Protein AF-A0A2W4PAP7-F1 (afdb_monomer_lite)

Radius of gyration: 22.58 Å; chains: 1; bounding box: 46×41×72 Å

Structure (mmCIF, N/CA/C/O backbone):
data_AF-A0A2W4PAP7-F1
#
_entry.id   AF-A0A2W4PAP7-F1
#
loop_
_atom_site.group_PDB
_atom_site.id
_atom_site.type_symbol
_atom_site.label_atom_id
_atom_site.label_alt_id
_atom_site.label_comp_id
_atom_site.label_asym_id
_atom_site.label_entity_id
_atom_site.label_seq_id
_atom_site.pdbx_PDB_ins_code
_atom_site.Cartn_x
_atom_site.Cartn_y
_atom_site.Cartn_z
_atom_site.occupancy
_atom_site.B_iso_or_equiv
_atom_site.auth_seq_id
_atom_site.auth_comp_id
_atom_site.auth_asym_id
_atom_site.auth_atom_id
_atom_site.pdbx_PDB_model_num
ATOM 1 N N . MET A 1 1 ? -8.094 -3.645 -22.915 1.00 54.03 1 MET A N 1
ATOM 2 C CA . MET A 1 1 ? -7.725 -2.290 -23.386 1.00 54.03 1 MET A CA 1
ATOM 3 C C . MET A 1 1 ? -7.345 -1.325 -22.258 1.00 54.03 1 MET A C 1
ATOM 5 O O . MET A 1 1 ? -6.796 -0.285 -22.576 1.00 54.03 1 MET A O 1
ATOM 9 N N . ASP A 1 2 ? -7.543 -1.647 -20.971 1.00 73.88 2 ASP A N 1
ATOM 10 C CA . ASP A 1 2 ? -7.260 -0.692 -19.875 1.00 73.88 2 ASP A CA 1
ATOM 11 C C . ASP A 1 2 ? -5.793 -0.694 -19.376 1.00 73.88 2 ASP A C 1
ATOM 13 O O . ASP A 1 2 ? -5.343 0.240 -18.718 1.00 73.88 2 ASP A O 1
ATOM 17 N N . LEU A 1 3 ? -5.007 -1.722 -19.731 1.00 81.12 3 LEU A N 1
ATOM 18 C CA . LEU A 1 3 ? -3.615 -1.870 -19.282 1.00 81.12 3 LEU A CA 1
ATOM 19 C C . LEU A 1 3 ? -2.696 -0.762 -19.819 1.00 81.12 3 LEU A C 1
ATOM 21 O O . LEU A 1 3 ? -2.007 -0.103 -19.049 1.00 81.12 3 LEU A O 1
ATOM 25 N N . ILE A 1 4 ? -2.718 -0.544 -21.137 1.00 80.44 4 ILE A N 1
ATOM 26 C CA . ILE A 1 4 ? -1.892 0.462 -21.830 1.00 80.44 4 ILE A CA 1
ATOM 27 C C . ILE A 1 4 ? -2.407 1.893 -21.553 1.00 80.44 4 ILE A C 1
ATOM 29 O O . ILE A 1 4 ? -1.644 2.863 -21.578 1.00 80.44 4 ILE A O 1
ATOM 33 N N . GLY A 1 5 ? -3.687 2.012 -21.187 1.00 76.19 5 GLY A N 1
ATOM 34 C CA . GLY A 1 5 ? -4.362 3.279 -20.936 1.00 76.19 5 GLY A CA 1
ATOM 35 C C . GLY A 1 5 ? -4.718 4.027 -22.223 1.00 76.19 5 GLY A C 1
ATOM 36 O O . GLY A 1 5 ? -4.288 3.685 -23.322 1.00 76.19 5 GLY A O 1
ATOM 37 N N . GLU A 1 6 ? -5.533 5.071 -22.090 1.00 78.00 6 GLU A N 1
ATOM 38 C CA . GLU A 1 6 ? -5.898 5.926 -23.222 1.00 78.00 6 GLU A CA 1
ATOM 39 C C . GLU A 1 6 ? -4.664 6.655 -23.767 1.00 78.00 6 GLU A C 1
ATOM 41 O O . GLU A 1 6 ? -3.890 7.227 -22.995 1.00 78.00 6 GLU A O 1
ATOM 46 N N . SER A 1 7 ? -4.490 6.645 -25.092 1.00 79.19 7 SER A N 1
ATOM 47 C CA . SER A 1 7 ? -3.326 7.243 -25.770 1.00 79.19 7 SER A CA 1
ATOM 48 C C . SER A 1 7 ? -1.973 6.762 -25.218 1.00 79.19 7 SER A C 1
ATOM 50 O O . SER A 1 7 ? -1.011 7.532 -25.162 1.00 79.19 7 SER A O 1
ATOM 52 N N . ASP A 1 8 ? -1.918 5.502 -24.780 1.00 83.81 8 ASP A N 1
ATOM 53 C CA . ASP A 1 8 ? -0.741 4.832 -24.222 1.00 83.81 8 ASP A CA 1
ATOM 54 C C . ASP A 1 8 ? -0.178 5.469 -22.945 1.00 83.81 8 ASP A C 1
ATOM 56 O O . ASP A 1 8 ? 0.995 5.295 -22.613 1.00 83.81 8 ASP A O 1
ATOM 60 N N . ARG A 1 9 ? -1.001 6.216 -22.196 1.00 89.12 9 ARG A N 1
ATOM 61 C CA . ARG A 1 9 ? -0.543 6.969 -21.017 1.00 89.12 9 ARG A CA 1
ATOM 62 C C . ARG A 1 9 ? 0.121 6.096 -19.942 1.0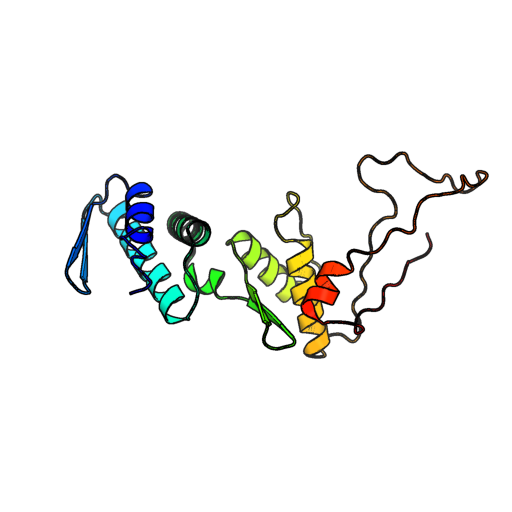0 89.12 9 ARG A C 1
ATOM 64 O O . ARG A 1 9 ? 1.094 6.535 -19.339 1.00 89.12 9 ARG A O 1
ATOM 71 N N . HIS A 1 10 ? -0.382 4.881 -19.694 1.00 90.69 10 HIS A N 1
ATOM 72 C CA . HIS A 1 10 ? 0.176 4.011 -18.654 1.00 90.69 10 HIS A CA 1
ATOM 73 C C . HIS A 1 10 ? 1.506 3.421 -19.121 1.00 90.69 10 HIS A C 1
ATOM 75 O O . HIS A 1 10 ? 2.464 3.398 -18.354 1.00 90.69 10 HIS A O 1
ATOM 81 N N . LEU A 1 11 ? 1.583 3.015 -20.393 1.00 90.25 11 LEU A N 1
ATOM 82 C CA . LEU A 1 11 ? 2.819 2.505 -20.981 1.00 90.25 11 LEU A CA 1
ATOM 83 C C . LEU A 1 11 ? 3.914 3.580 -20.993 1.00 90.25 11 LEU A C 1
ATOM 85 O O . LEU A 1 11 ? 5.020 3.313 -20.542 1.00 90.25 11 LEU A O 1
ATOM 89 N N . ARG A 1 12 ? 3.589 4.815 -21.393 1.00 91.06 12 ARG A N 1
ATOM 90 C CA . ARG A 1 12 ? 4.534 5.947 -21.367 1.00 91.06 12 ARG A CA 1
ATOM 91 C C . ARG A 1 12 ? 5.039 6.272 -19.966 1.00 91.06 12 ARG A C 1
ATOM 93 O O . ARG A 1 12 ? 6.193 6.661 -19.798 1.00 91.06 12 ARG A O 1
ATOM 100 N N . LEU A 1 13 ? 4.185 6.127 -18.952 1.00 93.25 13 LEU A N 1
A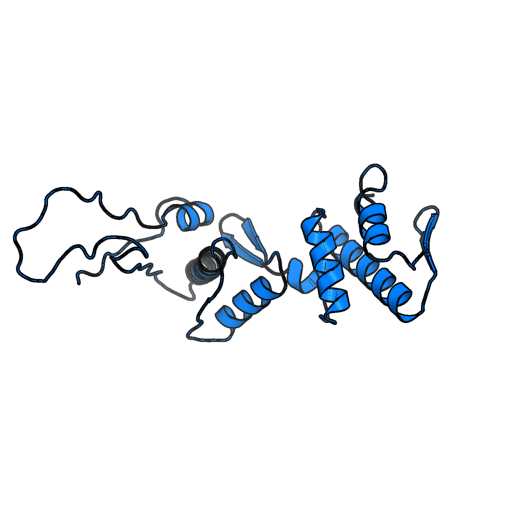TOM 101 C CA . LEU A 1 13 ? 4.602 6.300 -17.565 1.00 93.25 13 LEU A CA 1
ATOM 102 C C . LEU A 1 13 ? 5.622 5.226 -17.169 1.00 93.25 13 LEU A C 1
ATOM 104 O O . LEU A 1 13 ? 6.662 5.567 -16.613 1.00 93.25 13 LEU A O 1
ATOM 108 N N . VAL A 1 14 ? 5.374 3.958 -17.505 1.00 93.94 14 VAL A N 1
ATOM 109 C CA . VAL A 1 14 ? 6.333 2.869 -17.258 1.00 93.94 14 VAL A CA 1
ATOM 110 C C . VAL A 1 14 ? 7.640 3.104 -18.023 1.00 93.94 14 VAL A C 1
ATOM 112 O O . VAL A 1 14 ? 8.707 3.018 -17.424 1.00 93.94 14 VAL A O 1
ATOM 115 N N . GLU A 1 15 ? 7.580 3.499 -19.297 1.00 93.12 15 GLU A N 1
ATOM 116 C CA . GLU A 1 15 ? 8.759 3.875 -20.096 1.00 93.12 15 GLU A CA 1
ATOM 117 C C . GLU A 1 15 ? 9.587 4.978 -19.422 1.00 93.12 15 GLU A C 1
ATOM 119 O O . GLU A 1 15 ? 10.811 4.895 -19.367 1.00 93.12 15 GLU A O 1
ATOM 124 N N . SER A 1 16 ? 8.931 5.992 -18.846 1.00 94.31 16 SER A N 1
ATOM 125 C CA . SER A 1 16 ? 9.623 7.080 -18.141 1.00 94.31 16 SER A CA 1
ATOM 126 C C . SER A 1 16 ? 10.334 6.627 -16.860 1.00 94.31 16 SER A C 1
ATOM 128 O O . SER A 1 16 ? 11.310 7.253 -16.446 1.00 94.31 16 SER A O 1
ATOM 130 N N . LEU A 1 17 ? 9.862 5.539 -16.242 1.00 94.25 17 LEU A N 1
ATOM 131 C CA . LEU A 1 17 ? 10.446 4.948 -15.037 1.00 94.25 17 LEU A CA 1
ATOM 132 C C . LEU A 1 17 ? 11.577 3.956 -15.360 1.00 94.25 17 LEU A C 1
ATOM 134 O O . LEU A 1 17 ? 12.390 3.672 -14.483 1.00 94.25 17 LEU A O 1
ATOM 138 N N . PHE A 1 18 ? 11.663 3.477 -16.606 1.00 95.00 18 PHE A N 1
ATOM 139 C CA . PHE A 1 18 ? 12.698 2.561 -17.094 1.00 95.00 18 PHE A CA 1
ATOM 140 C C . PHE A 1 18 ? 13.376 3.114 -18.365 1.00 95.00 18 PHE A C 1
ATOM 142 O O . PHE A 1 18 ? 13.175 2.578 -19.455 1.00 95.00 18 PHE A O 1
ATOM 149 N N . PRO A 1 19 ? 14.208 4.170 -18.261 1.00 93.81 19 PRO A N 1
ATOM 150 C CA . PRO A 1 19 ? 14.738 4.886 -19.428 1.00 93.81 19 PRO A CA 1
ATOM 151 C C . PRO A 1 19 ? 15.668 4.053 -20.328 1.00 93.81 19 PRO A C 1
ATOM 153 O O . PRO A 1 19 ? 15.827 4.378 -21.504 1.00 93.81 19 PRO A O 1
ATOM 156 N N . GLU A 1 20 ? 16.286 2.989 -19.803 1.00 94.00 20 GLU A N 1
ATOM 157 C CA . GLU A 1 20 ? 17.153 2.079 -20.573 1.00 94.00 20 GLU A CA 1
ATOM 158 C C . GLU A 1 20 ? 16.387 0.909 -21.216 1.00 94.00 20 GLU A C 1
ATOM 160 O O . GLU A 1 20 ? 16.965 0.110 -21.957 1.00 94.00 20 GLU A O 1
ATOM 165 N N . VAL A 1 21 ? 15.080 0.807 -20.957 1.00 95.94 21 VAL A N 1
ATOM 166 C CA . VAL A 1 21 ? 14.218 -0.255 -21.475 1.00 95.94 21 VAL A CA 1
ATOM 167 C C . VAL A 1 21 ? 13.369 0.287 -22.618 1.00 95.94 21 VAL A C 1
ATOM 169 O O . VAL A 1 21 ? 12.677 1.295 -22.508 1.00 95.94 21 VAL A O 1
ATOM 172 N N . ARG A 1 22 ? 13.394 -0.419 -23.745 1.00 94.00 22 ARG A N 1
ATOM 173 C CA . ARG A 1 22 ? 12.543 -0.157 -24.903 1.00 94.00 22 ARG A CA 1
ATOM 174 C C . ARG A 1 22 ? 11.356 -1.111 -24.902 1.00 94.00 22 ARG A C 1
ATOM 176 O O . ARG A 1 22 ? 11.544 -2.328 -24.870 1.00 94.00 22 ARG A O 1
ATOM 183 N N . PHE A 1 23 ? 10.165 -0.540 -25.042 1.00 93.00 23 PHE A N 1
ATOM 184 C CA . PHE A 1 23 ? 8.903 -1.254 -25.178 1.00 93.00 23 PHE A CA 1
ATOM 185 C C . PHE A 1 23 ? 8.405 -1.142 -26.623 1.00 93.00 23 PHE A C 1
ATOM 187 O O . PHE A 1 23 ? 8.496 -0.090 -27.254 1.00 93.00 23 PHE A O 1
ATOM 194 N N . VAL A 1 24 ? 7.905 -2.243 -27.180 1.00 90.25 24 VAL A N 1
ATOM 195 C CA . VAL A 1 24 ? 7.301 -2.281 -28.517 1.00 90.25 24 VAL A CA 1
ATOM 196 C C . VAL A 1 24 ? 5.994 -3.056 -28.427 1.00 90.25 24 VAL A C 1
ATOM 198 O O . VAL A 1 24 ? 6.004 -4.281 -28.336 1.00 90.25 24 VAL A O 1
ATOM 201 N N . ALA A 1 25 ? 4.870 -2.342 -28.467 1.00 86.06 25 ALA A N 1
ATOM 202 C CA . ALA A 1 25 ? 3.541 -2.944 -28.482 1.00 86.06 25 ALA A CA 1
ATOM 203 C C . ALA A 1 25 ? 3.114 -3.288 -29.921 1.00 86.06 25 ALA A C 1
ATOM 205 O O . ALA A 1 25 ? 3.155 -2.437 -30.814 1.00 86.06 25 ALA A O 1
ATOM 206 N N . ARG A 1 26 ? 2.701 -4.536 -30.158 1.00 85.12 26 ARG A N 1
ATOM 207 C CA . ARG A 1 26 ? 2.130 -5.014 -31.426 1.00 85.12 26 ARG A CA 1
ATOM 208 C C . ARG A 1 26 ? 0.939 -5.918 -31.133 1.00 85.12 26 ARG A C 1
ATOM 210 O O . ARG A 1 26 ? 1.113 -7.048 -30.699 1.00 85.12 26 ARG A O 1
ATOM 217 N N . GLY A 1 27 ? -0.269 -5.428 -31.406 1.00 81.75 27 GLY A N 1
ATOM 218 C CA . GLY A 1 27 ? -1.489 -6.173 -31.093 1.00 81.75 27 GLY A CA 1
ATOM 219 C C . GLY A 1 27 ? -1.653 -6.349 -29.583 1.00 81.75 27 GLY A C 1
ATOM 220 O O . GLY A 1 27 ? -1.790 -5.365 -28.860 1.00 81.75 27 GLY A O 1
ATOM 221 N N . ASP A 1 28 ? -1.649 -7.597 -29.133 1.00 78.62 28 ASP A N 1
ATOM 222 C CA . ASP A 1 28 ? -1.729 -8.036 -27.738 1.00 78.62 28 ASP A CA 1
ATOM 223 C C . ASP A 1 28 ? -0.363 -8.373 -27.115 1.00 78.62 28 ASP A C 1
ATOM 225 O O . ASP A 1 28 ? -0.287 -8.664 -25.922 1.00 78.62 28 ASP A O 1
ATOM 229 N N . GLU A 1 29 ? 0.722 -8.269 -27.884 1.00 84.19 29 GLU A N 1
ATOM 230 C CA . GLU A 1 29 ? 2.080 -8.534 -27.417 1.00 84.19 29 GLU A CA 1
ATOM 231 C C . GLU A 1 29 ? 2.848 -7.236 -27.133 1.00 84.19 29 GLU A C 1
ATOM 233 O O . GLU A 1 29 ? 2.794 -6.264 -27.894 1.00 84.19 29 GLU A O 1
ATOM 238 N N . ILE A 1 30 ? 3.617 -7.232 -26.040 1.00 88.06 30 ILE A N 1
ATOM 239 C CA . ILE A 1 30 ? 4.556 -6.160 -25.696 1.00 88.06 30 ILE A CA 1
ATOM 240 C C . ILE A 1 30 ? 5.953 -6.769 -25.629 1.00 88.06 30 ILE A C 1
ATOM 242 O O . ILE A 1 30 ? 6.272 -7.533 -24.720 1.00 88.06 30 ILE A O 1
ATOM 246 N N . ALA A 1 31 ? 6.794 -6.426 -26.601 1.00 91.69 31 ALA A N 1
ATOM 247 C CA . ALA A 1 31 ? 8.200 -6.793 -26.585 1.00 91.69 31 ALA A CA 1
ATOM 248 C C . ALA A 1 31 ? 8.988 -5.795 -25.726 1.00 91.69 31 ALA A C 1
ATOM 250 O O . ALA A 1 31 ? 8.863 -4.583 -25.905 1.00 91.69 31 ALA A O 1
ATOM 251 N N . ILE A 1 32 ? 9.804 -6.314 -24.810 1.00 94.94 32 ILE A N 1
ATOM 252 C CA . ILE A 1 32 ? 10.608 -5.543 -23.855 1.00 94.94 32 ILE A CA 1
ATOM 253 C C . ILE A 1 32 ? 12.079 -5.889 -24.096 1.00 94.94 32 ILE A C 1
ATOM 255 O O . ILE A 1 32 ? 12.441 -7.064 -24.145 1.00 94.94 32 ILE A O 1
ATOM 259 N N . SER A 1 33 ? 12.927 -4.876 -24.277 1.00 94.25 33 SER A N 1
ATOM 260 C CA . SER A 1 33 ? 14.365 -5.047 -24.530 1.00 94.25 33 SER A CA 1
ATOM 261 C C . SER A 1 33 ? 15.182 -3.984 -23.801 1.00 94.25 33 SER A C 1
ATOM 263 O O . SER A 1 33 ? 14.779 -2.826 -23.790 1.00 94.25 33 SER A O 1
ATOM 265 N N . GLY A 1 34 ? 16.325 -4.352 -23.229 1.00 94.94 34 GLY A N 1
ATOM 266 C CA . GLY A 1 34 ? 17.182 -3.456 -22.450 1.00 94.94 34 GLY A CA 1
ATOM 267 C C . GLY A 1 34 ? 18.193 -4.251 -21.617 1.00 94.94 34 GLY A C 1
ATOM 268 O O . GLY A 1 34 ? 18.372 -5.446 -21.875 1.00 94.94 34 GLY A O 1
ATOM 269 N N . PRO A 1 35 ? 18.845 -3.623 -20.625 1.00 96.50 35 PRO A N 1
ATOM 270 C CA . PRO A 1 35 ? 19.645 -4.325 -19.625 1.00 96.50 35 PRO A CA 1
ATOM 271 C C . PRO A 1 35 ? 18.821 -5.413 -18.928 1.00 96.50 35 PRO A C 1
ATOM 273 O O . PRO A 1 35 ? 17.667 -5.178 -18.580 1.00 96.50 35 PRO A O 1
ATOM 276 N N . GLU A 1 36 ? 19.406 -6.594 -18.714 1.00 94.50 36 GLU A N 1
ATOM 277 C CA . GLU A 1 36 ? 18.691 -7.792 -18.240 1.00 94.50 36 GLU A CA 1
ATOM 278 C C . GLU A 1 36 ? 17.871 -7.538 -16.966 1.00 94.50 36 GLU A C 1
ATOM 280 O O . GLU A 1 36 ? 16.682 -7.850 -16.925 1.00 94.50 36 GLU A O 1
ATOM 285 N N . LEU A 1 37 ? 18.472 -6.890 -15.963 1.00 93.94 37 LEU A N 1
ATOM 286 C CA . LEU A 1 37 ? 17.810 -6.593 -14.690 1.00 93.94 37 LEU A CA 1
ATOM 287 C C . LEU A 1 37 ? 16.608 -5.649 -14.851 1.00 93.94 37 LEU A C 1
ATOM 289 O O . LEU A 1 37 ? 15.553 -5.878 -14.259 1.00 93.94 37 LEU A O 1
ATOM 293 N N . ASP A 1 38 ? 16.757 -4.590 -15.644 1.00 94.69 38 ASP A N 1
ATOM 294 C CA . ASP A 1 38 ? 15.709 -3.582 -15.815 1.00 94.69 38 ASP A CA 1
ATOM 295 C C . ASP A 1 38 ? 14.602 -4.072 -16.746 1.00 94.69 38 ASP A C 1
ATOM 297 O O . ASP A 1 38 ? 13.428 -3.811 -16.492 1.00 94.69 38 ASP A O 1
ATOM 301 N N . ALA A 1 39 ? 14.951 -4.843 -17.779 1.00 95.38 39 ALA A N 1
ATOM 302 C CA . ALA A 1 39 ? 13.985 -5.503 -18.646 1.00 95.38 39 ALA A CA 1
ATOM 303 C C . ALA A 1 39 ? 13.132 -6.518 -17.866 1.00 95.38 39 ALA A C 1
ATOM 305 O O . ALA A 1 39 ? 11.920 -6.583 -18.078 1.00 95.38 39 ALA A O 1
ATOM 306 N N . GLU A 1 40 ? 13.732 -7.263 -16.934 1.00 95.44 40 GLU A N 1
ATOM 307 C CA . GLU A 1 40 ? 13.003 -8.211 -16.087 1.00 95.44 40 GLU A CA 1
ATOM 308 C C . GLU A 1 40 ? 12.082 -7.500 -15.086 1.00 95.44 40 GLU A C 1
ATOM 310 O O . GLU A 1 40 ? 10.916 -7.864 -14.931 1.00 95.44 40 GLU A O 1
ATOM 315 N N . ARG A 1 41 ? 12.549 -6.412 -14.460 1.00 95.94 41 ARG A N 1
ATOM 316 C CA . ARG A 1 41 ? 11.699 -5.571 -13.599 1.00 95.94 41 ARG A CA 1
ATOM 317 C C . ARG A 1 41 ? 10.540 -4.953 -14.374 1.00 95.94 41 ARG A C 1
ATOM 319 O O . ARG A 1 41 ? 9.405 -4.998 -13.905 1.00 95.94 41 ARG A O 1
ATOM 326 N N . ALA A 1 42 ? 10.802 -4.417 -15.562 1.00 95.94 42 ALA A N 1
ATOM 327 C CA . ALA A 1 42 ? 9.780 -3.868 -16.444 1.00 95.94 42 ALA A CA 1
ATOM 328 C C . ALA A 1 42 ? 8.738 -4.923 -16.842 1.00 95.94 42 ALA A C 1
ATOM 330 O O . ALA A 1 42 ? 7.538 -4.655 -16.772 1.00 95.94 42 ALA A O 1
ATOM 331 N N . ARG A 1 43 ? 9.178 -6.138 -17.201 1.00 95.31 43 ARG A N 1
ATOM 332 C CA . ARG A 1 43 ? 8.288 -7.278 -17.462 1.00 95.31 43 ARG A CA 1
ATOM 333 C C . ARG A 1 43 ? 7.393 -7.553 -16.257 1.00 95.31 43 ARG A C 1
ATOM 335 O O . ARG A 1 43 ? 6.173 -7.547 -16.405 1.00 95.31 43 ARG A O 1
ATOM 342 N N . LYS A 1 44 ? 7.983 -7.712 -15.069 1.00 96.00 44 LYS A N 1
ATOM 343 C CA . LYS A 1 44 ? 7.232 -7.987 -13.840 1.00 96.00 44 LYS A CA 1
ATOM 344 C C . LYS A 1 44 ? 6.221 -6.880 -13.525 1.00 96.00 44 LYS A C 1
ATOM 346 O O . LYS A 1 44 ? 5.087 -7.173 -13.171 1.00 96.00 44 LYS A O 1
ATOM 351 N N . VAL A 1 45 ? 6.579 -5.607 -13.709 1.00 96.38 45 VAL A N 1
ATOM 352 C CA . VAL A 1 45 ? 5.637 -4.480 -13.558 1.00 96.38 45 VAL A CA 1
ATOM 353 C C . VAL A 1 45 ? 4.429 -4.634 -14.483 1.00 96.38 45 VAL A C 1
ATOM 355 O O . VAL A 1 45 ? 3.294 -4.483 -14.031 1.00 96.38 45 VAL A O 1
ATOM 358 N N . MET A 1 46 ? 4.655 -4.950 -15.760 1.00 94.56 46 MET A N 1
ATOM 359 C CA . MET A 1 46 ? 3.573 -5.121 -16.733 1.00 94.56 46 MET A CA 1
ATOM 360 C C . MET A 1 46 ? 2.666 -6.307 -16.387 1.00 94.56 46 MET A C 1
ATOM 362 O O . MET A 1 46 ? 1.446 -6.199 -16.521 1.00 94.56 46 MET A O 1
ATOM 366 N N . GLU A 1 47 ? 3.240 -7.410 -15.904 1.00 94.56 47 GLU A N 1
ATOM 367 C CA . GLU A 1 47 ? 2.496 -8.583 -15.429 1.00 94.56 47 GLU A CA 1
ATOM 368 C C . GLU A 1 47 ? 1.625 -8.247 -14.208 1.00 94.56 47 GLU A C 1
ATOM 370 O O . GLU A 1 47 ? 0.429 -8.537 -14.201 1.00 94.56 47 GLU A O 1
ATOM 375 N N . GLU A 1 48 ? 2.170 -7.549 -13.210 1.00 95.62 48 GLU A N 1
ATOM 376 C CA . GLU A 1 48 ? 1.427 -7.129 -12.012 1.00 95.62 48 GLU A CA 1
ATOM 377 C C . GLU A 1 48 ? 0.314 -6.121 -12.344 1.00 95.62 48 GLU A C 1
ATOM 379 O O . GLU A 1 48 ? -0.799 -6.203 -11.819 1.00 95.62 48 GLU A O 1
ATOM 384 N N . MET A 1 49 ? 0.569 -5.183 -13.262 1.00 94.62 49 MET A N 1
ATOM 385 C CA . MET A 1 49 ? -0.458 -4.267 -13.763 1.00 94.62 49 MET A CA 1
ATOM 386 C C . MET A 1 49 ? -1.578 -5.015 -14.501 1.00 94.62 49 MET A C 1
ATOM 388 O O . MET A 1 49 ? -2.750 -4.662 -14.351 1.00 94.62 49 MET A O 1
ATOM 392 N N . LEU A 1 50 ? -1.241 -6.047 -15.280 1.00 92.69 50 LEU A N 1
ATOM 393 C CA . LEU A 1 50 ? -2.224 -6.881 -15.969 1.00 92.69 50 LEU A CA 1
ATOM 394 C C . LEU A 1 50 ? -3.110 -7.632 -14.971 1.00 92.69 50 LEU A C 1
ATOM 396 O O . LEU A 1 50 ? -4.331 -7.616 -15.137 1.00 92.69 50 LEU A O 1
ATOM 400 N N . LEU A 1 51 ? -2.524 -8.220 -13.924 1.00 93.50 51 LEU A N 1
ATOM 401 C CA . LEU A 1 51 ? -3.271 -8.890 -12.855 1.00 93.50 51 LEU A CA 1
ATOM 402 C C . LEU A 1 51 ? -4.275 -7.940 -12.193 1.00 93.50 51 LEU A C 1
ATOM 404 O O . LEU A 1 51 ? -5.457 -8.262 -12.090 1.00 93.50 51 LEU A O 1
ATOM 408 N N . LEU A 1 52 ? -3.843 -6.726 -11.839 1.00 92.06 52 LEU A N 1
ATOM 409 C CA . LEU A 1 52 ? -4.722 -5.711 -11.251 1.00 92.06 52 LEU A CA 1
ATOM 410 C C . LEU A 1 52 ? -5.931 -5.390 -12.144 1.00 92.06 52 LEU A C 1
ATOM 412 O O . LEU A 1 52 ? -7.061 -5.323 -11.658 1.00 92.06 52 LEU A O 1
ATOM 416 N N . VAL A 1 53 ? -5.711 -5.217 -13.450 1.00 91.44 53 VAL A N 1
ATOM 417 C CA . VAL A 1 53 ? -6.792 -4.938 -14.410 1.00 91.44 53 VAL A CA 1
ATOM 418 C C . VAL A 1 53 ? -7.729 -6.138 -14.563 1.00 91.44 53 VAL A C 1
ATOM 420 O O . VAL A 1 53 ? -8.945 -5.958 -14.635 1.00 91.44 53 VAL A O 1
ATOM 423 N N . GLN A 1 54 ? -7.194 -7.362 -14.591 1.00 90.19 54 GLN A N 1
ATOM 424 C CA . GLN A 1 54 ? -7.993 -8.591 -14.665 1.00 90.19 54 GLN A CA 1
ATOM 425 C C . GLN A 1 54 ? -8.881 -8.784 -13.429 1.00 90.19 54 GLN A C 1
ATOM 427 O O . GLN A 1 54 ? -10.012 -9.251 -13.549 1.00 90.19 54 GLN A O 1
ATOM 432 N N . GLU A 1 55 ? -8.418 -8.343 -12.261 1.00 88.94 55 GLU A N 1
ATOM 433 C CA . GLU A 1 55 ? -9.192 -8.300 -11.015 1.00 88.94 55 GLU A CA 1
ATOM 434 C C . GLU A 1 55 ? -10.185 -7.119 -10.945 1.00 88.94 55 GLU A C 1
ATOM 436 O O . GLU A 1 55 ? -10.812 -6.873 -9.909 1.00 88.94 55 GLU A O 1
ATOM 441 N N . GLY A 1 56 ? -10.333 -6.360 -12.036 1.00 87.06 56 GLY A N 1
ATOM 442 C CA . GLY A 1 56 ? -11.235 -5.214 -12.130 1.00 87.06 56 GLY A CA 1
ATOM 443 C C . GLY A 1 56 ? -10.778 -3.995 -11.324 1.00 87.06 56 GLY A C 1
ATOM 444 O O . GLY A 1 56 ? -11.594 -3.115 -11.040 1.00 87.06 56 GLY A O 1
ATOM 445 N N . GLN A 1 57 ? -9.504 -3.932 -10.922 1.00 86.62 57 GLN A N 1
ATOM 446 C CA . GLN A 1 57 ? -8.935 -2.740 -10.297 1.00 86.62 57 GLN A CA 1
ATOM 447 C C . GLN A 1 57 ? -8.587 -1.708 -11.372 1.00 86.62 57 GLN A C 1
ATOM 449 O O . GLN A 1 57 ? -7.970 -2.021 -12.387 1.00 86.62 57 GLN A O 1
ATOM 454 N N . SER A 1 58 ? -8.938 -0.448 -11.122 1.00 86.94 58 SER A N 1
ATOM 455 C CA . SER A 1 58 ? -8.523 0.664 -11.976 1.00 86.94 58 SER A CA 1
ATOM 456 C C . SER A 1 58 ? -7.042 0.979 -11.772 1.00 86.94 58 SER A C 1
ATOM 458 O O . SER A 1 58 ? -6.580 1.070 -10.629 1.00 86.94 58 SER A O 1
ATOM 460 N N . LEU A 1 59 ? -6.322 1.224 -12.865 1.00 90.00 59 LEU A N 1
ATOM 461 C CA . LEU A 1 59 ? -4.966 1.763 -12.826 1.00 90.00 59 LEU A CA 1
ATOM 462 C C . LEU A 1 59 ? -5.005 3.292 -12.909 1.00 90.00 59 LEU A C 1
ATOM 464 O O . LEU A 1 59 ? -5.624 3.863 -13.806 1.00 90.00 59 LEU A O 1
ATOM 468 N N . ASP A 1 60 ? -4.327 3.940 -11.967 1.00 91.00 60 ASP A N 1
ATOM 469 C CA . ASP A 1 60 ? -4.002 5.364 -12.002 1.00 91.00 60 ASP A CA 1
ATOM 470 C C . ASP A 1 60 ? -2.480 5.547 -11.900 1.00 91.00 60 ASP A C 1
ATOM 472 O O . ASP A 1 60 ? -1.740 4.594 -11.635 1.00 91.00 60 ASP A O 1
ATOM 476 N N . GLU A 1 61 ? -1.998 6.769 -12.126 1.00 91.25 61 GLU A N 1
ATOM 477 C CA . GLU A 1 61 ? -0.560 7.068 -12.112 1.00 91.25 61 GLU A CA 1
ATOM 478 C C . GLU A 1 61 ? 0.100 6.690 -10.779 1.00 91.25 61 GLU A C 1
ATOM 480 O O . GLU A 1 61 ? 1.179 6.101 -10.761 1.00 91.25 61 GLU A O 1
ATOM 485 N N . GLY A 1 62 ? -0.567 6.971 -9.654 1.00 91.19 62 GLY A N 1
ATOM 486 C CA . GLY A 1 62 ? -0.041 6.660 -8.326 1.00 91.19 62 GLY A CA 1
ATOM 487 C C . GLY A 1 62 ? 0.100 5.157 -8.093 1.00 91.19 62 GLY A C 1
ATOM 488 O O . GLY A 1 62 ? 1.089 4.710 -7.515 1.00 91.19 62 GLY A O 1
ATOM 489 N N . ARG A 1 63 ? -0.860 4.365 -8.577 1.00 91.62 63 ARG A N 1
ATOM 490 C CA . ARG A 1 63 ? -0.845 2.905 -8.477 1.00 91.62 63 ARG A CA 1
ATOM 491 C C . ARG A 1 63 ? 0.248 2.301 -9.350 1.00 91.62 63 ARG A C 1
ATOM 493 O O . ARG A 1 63 ? 0.921 1.387 -8.893 1.00 91.62 63 ARG A O 1
ATOM 500 N N . ILE A 1 64 ? 0.469 2.835 -10.552 1.00 94.38 64 ILE A N 1
ATOM 501 C CA . ILE A 1 64 ? 1.564 2.401 -11.434 1.00 94.38 64 ILE A CA 1
ATOM 502 C C . ILE A 1 64 ? 2.916 2.666 -10.770 1.00 94.38 64 ILE A C 1
ATOM 504 O O . ILE A 1 64 ? 3.732 1.753 -10.662 1.00 94.38 64 ILE A O 1
ATOM 508 N N . VAL A 1 65 ? 3.131 3.883 -10.258 1.00 95.06 65 VAL A N 1
ATOM 509 C CA . VAL A 1 65 ? 4.368 4.245 -9.546 1.00 95.06 65 VAL A CA 1
ATOM 510 C C . VAL A 1 65 ? 4.603 3.331 -8.343 1.00 95.06 65 VAL A C 1
ATOM 512 O O . VAL A 1 65 ? 5.725 2.879 -8.120 1.00 95.06 65 VAL A O 1
ATOM 515 N N . GLU A 1 66 ? 3.555 3.017 -7.582 1.00 95.12 66 GLU A N 1
ATOM 516 C CA . GLU A 1 66 ? 3.685 2.113 -6.442 1.00 95.12 66 GLU A CA 1
ATOM 517 C C . GLU A 1 66 ? 4.001 0.672 -6.878 1.00 95.12 66 GLU A C 1
ATOM 519 O O . GLU A 1 66 ? 4.840 0.039 -6.246 1.00 95.12 66 GLU A O 1
ATOM 524 N N . VAL A 1 67 ? 3.409 0.154 -7.963 1.00 96.06 67 VAL A N 1
ATOM 525 C CA . VAL A 1 67 ? 3.771 -1.172 -8.508 1.00 96.06 67 VAL A CA 1
ATOM 526 C C . VAL A 1 67 ? 5.247 -1.206 -8.906 1.00 96.06 67 VAL A C 1
ATOM 528 O O . VAL A 1 67 ? 5.956 -2.125 -8.499 1.00 96.06 67 VAL A O 1
ATOM 531 N N . VAL A 1 68 ? 5.738 -0.190 -9.626 1.00 95.88 68 VAL A N 1
ATOM 532 C CA . VAL A 1 68 ? 7.163 -0.089 -9.998 1.00 95.88 68 VAL A CA 1
ATOM 533 C C . VAL A 1 68 ? 8.054 -0.106 -8.763 1.00 95.88 68 VAL A C 1
ATOM 535 O O . VAL A 1 68 ? 9.036 -0.851 -8.705 1.00 95.88 68 VAL A O 1
ATOM 538 N N . LYS A 1 69 ? 7.689 0.677 -7.748 1.00 95.38 69 LYS A N 1
ATOM 539 C CA . LYS A 1 69 ? 8.415 0.716 -6.484 1.00 95.38 69 LYS A CA 1
ATOM 540 C C . LYS A 1 69 ? 8.417 -0.646 -5.789 1.00 95.38 69 LYS A C 1
ATOM 542 O O . LYS A 1 69 ? 9.478 -1.109 -5.399 1.00 95.38 69 LYS A O 1
ATOM 547 N N . MET A 1 70 ? 7.269 -1.311 -5.672 1.00 95.69 70 MET A N 1
ATOM 548 C CA . MET A 1 70 ? 7.172 -2.629 -5.037 1.00 95.69 70 MET A CA 1
ATOM 549 C C . MET A 1 70 ? 7.978 -3.700 -5.778 1.00 95.69 70 MET A C 1
ATOM 551 O O . MET A 1 70 ? 8.598 -4.538 -5.133 1.00 95.69 70 MET A O 1
ATOM 555 N N . VAL A 1 71 ? 8.001 -3.669 -7.113 1.00 95.75 71 VAL A N 1
ATOM 556 C CA . VAL A 1 71 ? 8.850 -4.566 -7.913 1.00 95.75 71 VAL A CA 1
ATOM 557 C C . VAL A 1 71 ? 10.331 -4.278 -7.670 1.00 95.75 71 VAL A C 1
ATOM 559 O O . VAL A 1 71 ? 11.116 -5.212 -7.518 1.00 95.75 71 VAL A O 1
ATOM 562 N N . THR A 1 72 ? 10.709 -3.001 -7.595 1.00 92.94 72 THR A N 1
ATOM 563 C CA . THR A 1 72 ? 12.090 -2.579 -7.309 1.00 92.94 72 THR A CA 1
ATOM 564 C C . THR A 1 72 ? 12.528 -2.977 -5.897 1.00 92.94 72 THR A C 1
ATOM 566 O O . THR A 1 72 ? 13.658 -3.422 -5.719 1.00 92.94 72 THR A O 1
ATOM 569 N N . ASP A 1 73 ? 11.618 -2.881 -4.926 1.00 93.19 73 ASP A N 1
ATOM 570 C CA . ASP A 1 73 ? 11.799 -3.296 -3.529 1.00 93.19 73 ASP A CA 1
ATOM 571 C C . ASP A 1 73 ? 11.646 -4.826 -3.336 1.00 93.19 73 ASP A C 1
ATOM 573 O O . ASP A 1 73 ? 11.602 -5.304 -2.204 1.00 93.19 73 ASP A O 1
ATOM 577 N N . GLU A 1 74 ? 11.534 -5.598 -4.426 1.00 92.88 74 GLU A N 1
ATOM 578 C CA . GLU A 1 74 ? 11.416 -7.066 -4.440 1.00 92.88 74 GLU A CA 1
ATOM 579 C C . GLU A 1 74 ? 10.230 -7.624 -3.632 1.00 92.88 74 GLU A C 1
ATOM 581 O O . GLU A 1 74 ? 10.247 -8.759 -3.150 1.00 92.88 74 GLU A O 1
ATOM 586 N N . VAL A 1 75 ? 9.144 -6.855 -3.522 1.00 92.12 75 VAL A N 1
ATOM 587 C CA . VAL A 1 75 ? 7.894 -7.341 -2.932 1.00 92.12 75 VAL A CA 1
ATOM 588 C C . VAL A 1 75 ? 7.377 -8.522 -3.776 1.00 92.12 75 VAL A C 1
ATOM 590 O O . VAL A 1 75 ? 7.278 -8.398 -5.003 1.00 92.12 75 VAL A O 1
ATOM 593 N N . PRO A 1 76 ? 7.029 -9.675 -3.164 1.00 88.06 76 PRO A N 1
ATOM 594 C CA . PRO A 1 76 ? 6.669 -10.876 -3.920 1.00 88.06 76 PRO A CA 1
ATOM 595 C C . PRO A 1 76 ? 5.440 -10.724 -4.819 1.00 88.06 76 PRO A C 1
ATOM 597 O O . PRO A 1 76 ? 5.483 -11.190 -5.952 1.00 88.06 76 PRO A O 1
ATOM 600 N N . SER A 1 77 ? 4.378 -10.065 -4.336 1.00 92.44 77 SER A N 1
ATOM 601 C CA . SER A 1 77 ? 3.126 -9.863 -5.083 1.00 92.44 77 SER A CA 1
ATOM 602 C C . SER A 1 77 ? 2.571 -8.440 -4.906 1.00 92.44 77 SER A C 1
ATOM 604 O O . SER A 1 77 ? 1.749 -8.196 -4.017 1.00 92.44 77 SER A O 1
ATOM 606 N N . PRO A 1 78 ? 3.027 -7.472 -5.721 1.00 92.62 78 PRO A N 1
ATOM 607 C CA . PRO A 1 78 ? 2.469 -6.122 -5.768 1.00 92.62 78 PRO A CA 1
ATOM 608 C C . PRO A 1 78 ? 0.954 -6.071 -6.013 1.00 92.62 78 PRO A C 1
ATOM 610 O O . PRO A 1 78 ? 0.254 -5.338 -5.310 1.00 92.62 78 PRO A O 1
ATOM 613 N N . ALA A 1 79 ? 0.424 -6.852 -6.959 1.00 91.44 79 ALA A N 1
ATOM 614 C CA . ALA A 1 79 ? -1.006 -6.903 -7.245 1.00 91.44 79 ALA A CA 1
ATOM 615 C C . ALA A 1 79 ? -1.792 -7.412 -6.033 1.00 91.44 79 ALA A C 1
ATOM 617 O O . ALA A 1 79 ? -2.735 -6.750 -5.608 1.00 91.44 79 ALA A O 1
ATOM 618 N N . GLY A 1 80 ? -1.343 -8.502 -5.400 1.00 89.31 80 GLY A N 1
ATOM 619 C CA . GLY A 1 80 ? -1.971 -9.042 -4.192 1.00 89.31 80 GLY A CA 1
ATOM 620 C C . GLY A 1 80 ? -2.001 -8.027 -3.047 1.00 89.31 80 GLY A C 1
ATOM 621 O O . GLY A 1 80 ? -3.050 -7.796 -2.448 1.00 89.31 80 GLY A O 1
ATOM 622 N N . VAL A 1 81 ? -0.880 -7.339 -2.811 1.00 90.25 81 VAL A N 1
ATOM 623 C CA . VAL A 1 81 ? -0.766 -6.271 -1.801 1.00 90.25 81 VAL A CA 1
ATOM 624 C C . VAL A 1 81 ? -1.767 -5.139 -2.046 1.00 90.25 81 VAL A C 1
ATOM 626 O O . VAL A 1 81 ? -2.350 -4.600 -1.106 1.00 90.25 81 VAL A O 1
ATOM 629 N N . LEU A 1 82 ? -1.943 -4.741 -3.304 1.00 88.69 82 LEU A N 1
ATOM 630 C CA . LEU A 1 82 ? -2.800 -3.620 -3.681 1.00 88.69 82 LEU A CA 1
ATOM 631 C C . LEU A 1 82 ? -4.277 -4.009 -3.848 1.00 88.69 82 LEU A C 1
ATOM 633 O O . LEU A 1 82 ? -5.150 -3.129 -3.826 1.00 88.69 82 LEU A O 1
ATOM 637 N N . SER A 1 83 ? -4.561 -5.291 -4.048 1.00 87.88 83 SER A N 1
ATOM 638 C CA . SER A 1 83 ? -5.912 -5.844 -4.144 1.00 87.88 83 SER A CA 1
ATOM 639 C C . SER A 1 83 ? -6.488 -6.239 -2.789 1.00 87.88 83 SER A C 1
ATOM 641 O O . SER A 1 83 ? -7.713 -6.188 -2.634 1.00 87.88 83 SER A O 1
ATOM 643 N N . ASP A 1 84 ? -5.642 -6.537 -1.797 1.00 86.62 84 ASP A N 1
ATOM 644 C CA . ASP A 1 84 ? -6.077 -6.785 -0.426 1.00 86.62 84 ASP A CA 1
ATOM 645 C C . ASP A 1 84 ? -6.795 -5.562 0.163 1.00 86.62 84 ASP A C 1
ATOM 647 O O . ASP A 1 84 ? -6.382 -4.397 0.061 1.00 86.62 84 ASP A O 1
ATOM 651 N N . GLY A 1 85 ? -7.935 -5.842 0.782 1.00 86.81 85 GLY A N 1
ATOM 652 C CA . GLY A 1 85 ? -8.792 -4.830 1.348 1.00 86.81 85 GLY A CA 1
ATOM 653 C C . GLY A 1 85 ? -9.689 -5.370 2.440 1.00 86.81 85 GLY A C 1
ATOM 654 O O . GLY A 1 85 ? -9.998 -6.552 2.527 1.00 86.81 85 GLY A O 1
ATOM 655 N N . ILE A 1 86 ? -10.130 -4.445 3.278 1.00 87.94 86 ILE A N 1
ATOM 656 C CA . ILE A 1 86 ? -10.999 -4.707 4.412 1.00 87.94 86 ILE A CA 1
ATOM 657 C C . ILE A 1 86 ? -12.439 -4.396 3.996 1.00 87.94 86 ILE A C 1
ATOM 659 O O . ILE A 1 86 ? -12.710 -3.270 3.550 1.00 87.94 86 ILE A O 1
ATOM 663 N N . PRO A 1 87 ? -13.381 -5.343 4.122 1.00 86.94 87 PRO A N 1
ATOM 664 C CA . PRO A 1 87 ? -14.782 -5.066 3.858 1.00 86.94 87 PRO A CA 1
ATOM 665 C C . PRO A 1 87 ? -15.333 -4.159 4.964 1.00 86.94 87 PRO A C 1
ATOM 667 O O . PRO A 1 87 ? -15.269 -4.465 6.146 1.00 86.94 87 PRO A O 1
ATOM 670 N N . VAL A 1 88 ? -15.905 -3.015 4.589 1.00 82.25 88 VAL A N 1
ATOM 671 C CA . VAL A 1 88 ? -16.416 -2.017 5.550 1.00 82.25 88 VAL A CA 1
ATOM 672 C C . VAL A 1 88 ? -17.942 -1.899 5.529 1.00 82.25 88 VAL A C 1
ATOM 674 O O . VAL A 1 88 ? -18.507 -0.854 5.843 1.00 82.25 88 VAL A O 1
ATOM 677 N N . GLY A 1 89 ? -18.625 -2.989 5.169 1.00 75.44 89 GLY A N 1
ATOM 678 C CA . GLY A 1 89 ? -20.082 -3.059 5.047 1.00 75.44 89 GLY A CA 1
ATOM 679 C C . GLY A 1 89 ? -20.632 -2.449 3.747 1.00 75.44 89 GLY A C 1
ATOM 680 O O . GLY A 1 89 ? -19.972 -1.675 3.050 1.00 75.44 89 GLY A O 1
ATOM 681 N N . ARG A 1 90 ? -21.878 -2.815 3.401 1.00 75.12 90 ARG A N 1
ATOM 682 C CA . ARG A 1 90 ? -22.597 -2.367 2.182 1.00 75.12 90 ARG A CA 1
ATOM 683 C C . ARG A 1 90 ? -21.822 -2.593 0.871 1.00 75.12 90 ARG A C 1
ATOM 685 O O . ARG A 1 90 ? -21.870 -1.755 -0.023 1.00 75.12 90 ARG A O 1
ATOM 692 N N . GLY A 1 91 ? -21.070 -3.692 0.782 1.00 72.50 91 GLY A N 1
ATOM 693 C CA . GLY A 1 91 ? -20.291 -4.043 -0.412 1.00 72.50 91 GLY A CA 1
ATOM 694 C C . GLY A 1 91 ? -19.095 -3.126 -0.698 1.00 72.50 91 GLY A C 1
ATOM 695 O O . GLY A 1 91 ? -18.527 -3.197 -1.782 1.00 72.50 91 GLY A O 1
ATOM 696 N N . ARG A 1 92 ? -18.704 -2.255 0.242 1.00 82.06 92 ARG A N 1
ATOM 697 C CA . ARG A 1 92 ? -17.528 -1.390 0.091 1.00 82.06 92 ARG A CA 1
ATOM 698 C C . ARG A 1 92 ? -16.295 -2.031 0.704 1.00 82.06 92 ARG A C 1
ATOM 700 O O . ARG A 1 92 ? -16.376 -2.693 1.736 1.00 82.06 92 ARG A O 1
ATOM 707 N N . MET A 1 93 ? -15.154 -1.759 0.085 1.00 88.00 93 MET A N 1
ATOM 708 C CA . MET A 1 93 ? -13.865 -2.330 0.447 1.00 88.00 93 MET A CA 1
ATOM 709 C C . MET A 1 93 ? -12.834 -1.214 0.573 1.00 88.00 93 MET A C 1
ATOM 711 O O . MET A 1 93 ? -12.720 -0.357 -0.305 1.00 88.00 93 MET A O 1
ATOM 715 N N . VAL A 1 94 ? -12.103 -1.210 1.682 1.00 90.69 94 VAL A N 1
ATOM 716 C CA . VAL A 1 94 ? -10.991 -0.294 1.930 1.00 90.69 94 VAL A CA 1
ATOM 717 C C . VAL A 1 94 ? -9.703 -1.029 1.609 1.00 90.69 94 VAL A C 1
ATOM 719 O O . VAL A 1 94 ? -9.339 -1.951 2.327 1.00 90.69 94 VAL A O 1
ATOM 722 N N . ARG A 1 95 ? -9.031 -0.631 0.530 1.00 90.12 95 ARG A N 1
ATOM 723 C CA . ARG A 1 95 ? -7.794 -1.266 0.058 1.00 90.12 95 ARG A CA 1
ATOM 724 C C . ARG A 1 95 ? -6.555 -0.495 0.478 1.00 90.12 95 ARG A C 1
ATOM 726 O O . ARG A 1 95 ? -6.597 0.736 0.592 1.00 90.12 95 ARG A O 1
ATOM 733 N N . ALA A 1 96 ? -5.453 -1.219 0.642 1.00 91.44 96 ALA A N 1
ATOM 734 C CA . ALA A 1 96 ? -4.142 -0.605 0.737 1.00 91.44 96 ALA A CA 1
ATOM 735 C C . ALA A 1 96 ? -3.784 0.072 -0.596 1.00 91.44 96 ALA A C 1
ATOM 737 O O . ALA A 1 96 ? -4.012 -0.461 -1.681 1.00 91.44 96 ALA A O 1
ATOM 738 N N . LYS A 1 97 ? -3.225 1.279 -0.513 1.00 90.50 97 LYS A N 1
ATOM 739 C CA . LYS A 1 97 ? -2.688 2.006 -1.673 1.00 90.50 97 LYS A CA 1
ATOM 740 C C . LYS A 1 97 ? -1.175 1.903 -1.784 1.00 90.50 97 LYS A C 1
ATOM 742 O O . LYS A 1 97 ? -0.630 2.265 -2.815 1.00 90.50 97 LYS A O 1
ATOM 747 N N . THR A 1 98 ? -0.515 1.469 -0.714 1.00 92.12 98 THR A N 1
ATOM 748 C CA . THR A 1 98 ? 0.936 1.321 -0.651 1.00 92.12 98 THR A CA 1
ATOM 749 C C . THR A 1 98 ? 1.311 0.057 0.101 1.00 92.12 98 THR A C 1
ATOM 751 O O . THR A 1 98 ? 0.544 -0.431 0.939 1.00 92.12 98 THR A O 1
ATOM 754 N N . HIS A 1 99 ? 2.529 -0.429 -0.120 1.00 93.12 99 HIS A N 1
ATOM 755 C CA . HIS A 1 99 ? 3.045 -1.596 0.593 1.00 93.12 99 HIS A CA 1
ATOM 756 C C . HIS A 1 99 ? 3.066 -1.372 2.116 1.00 93.12 99 HIS A C 1
ATOM 758 O O . HIS A 1 99 ? 2.710 -2.251 2.899 1.00 93.12 99 HIS A O 1
ATOM 764 N N . GLY A 1 100 ? 3.400 -0.154 2.560 1.00 92.56 100 GLY A N 1
ATOM 765 C CA . GLY A 1 100 ? 3.375 0.207 3.981 1.00 92.56 100 GLY A CA 1
ATOM 766 C C . GLY A 1 100 ? 1.973 0.168 4.601 1.00 92.56 100 GLY A C 1
ATOM 767 O O . GLY A 1 100 ? 1.824 -0.229 5.754 1.00 92.56 100 GLY A O 1
ATOM 768 N N . GLN A 1 101 ? 0.937 0.541 3.843 1.00 94.38 101 GLN A N 1
ATOM 769 C CA . GLN A 1 101 ? -0.453 0.435 4.298 1.00 94.38 101 GLN A CA 1
ATOM 770 C C . GLN A 1 101 ? -0.899 -1.020 4.435 1.00 94.38 101 GLN A C 1
ATOM 772 O O . GLN A 1 101 ? -1.524 -1.359 5.436 1.00 94.38 101 GLN A O 1
ATOM 777 N N . HIS A 1 102 ? -0.526 -1.874 3.482 1.00 94.19 102 HIS A N 1
ATOM 778 C CA . HIS A 1 102 ? -0.788 -3.309 3.562 1.00 94.19 102 HIS A CA 1
ATOM 779 C C . HIS A 1 102 ? -0.112 -3.932 4.785 1.00 94.19 102 HIS A C 1
ATOM 781 O O . HIS A 1 102 ? -0.767 -4.571 5.600 1.00 94.19 102 HIS A O 1
ATOM 787 N N . ARG A 1 103 ? 1.179 -3.645 5.002 1.00 94.25 103 ARG A N 1
ATOM 788 C CA . ARG A 1 103 ? 1.895 -4.094 6.208 1.00 94.25 103 ARG A CA 1
ATOM 789 C C . ARG A 1 103 ? 1.226 -3.634 7.502 1.00 94.25 103 ARG A C 1
ATOM 791 O O . ARG A 1 103 ? 1.217 -4.370 8.481 1.00 94.25 103 ARG A O 1
ATOM 798 N N . TYR A 1 104 ? 0.680 -2.419 7.524 1.00 95.12 104 TYR A N 1
ATOM 799 C CA . TYR A 1 104 ? -0.061 -1.926 8.682 1.00 95.12 104 TYR A CA 1
ATOM 800 C C . TYR A 1 104 ? -1.367 -2.700 8.911 1.00 95.12 104 TYR A C 1
ATOM 802 O O . TYR A 1 104 ? -1.705 -2.987 10.057 1.00 95.12 104 TYR A O 1
ATOM 810 N N . MET A 1 105 ? -2.081 -3.056 7.842 1.00 94.12 105 MET A N 1
ATOM 811 C CA . MET A 1 105 ? -3.290 -3.879 7.920 1.00 94.12 105 MET A CA 1
ATOM 812 C C . MET A 1 105 ? -2.985 -5.291 8.429 1.00 94.12 105 MET A C 1
ATOM 814 O O . MET A 1 105 ? -3.644 -5.739 9.364 1.00 94.12 105 MET A O 1
ATOM 818 N N . GLU A 1 106 ? -1.947 -5.940 7.898 1.00 94.31 106 GLU A N 1
ATOM 819 C CA . GLU A 1 106 ? -1.475 -7.244 8.384 1.00 94.31 106 GLU A CA 1
ATOM 820 C C . GLU A 1 106 ? -1.098 -7.183 9.862 1.00 94.31 106 GLU A C 1
ATOM 822 O O . GLU A 1 106 ? -1.584 -7.969 10.671 1.00 94.31 106 GLU A O 1
ATOM 827 N N . ALA A 1 107 ? -0.345 -6.155 10.260 1.00 96.38 107 ALA A N 1
ATOM 828 C CA . ALA A 1 107 ? 0.022 -5.974 11.655 1.00 96.38 107 ALA A CA 1
ATOM 829 C C . ALA A 1 107 ? -1.199 -5.822 12.580 1.00 96.38 107 ALA A C 1
ATOM 831 O O . ALA A 1 107 ? -1.117 -6.217 13.739 1.00 96.38 107 ALA A O 1
ATOM 832 N N . ILE A 1 108 ? -2.322 -5.259 12.118 1.00 95.38 108 ILE A N 1
ATOM 833 C CA . ILE A 1 108 ? -3.572 -5.221 12.898 1.00 95.38 108 ILE A CA 1
ATOM 834 C C . ILE A 1 108 ? -4.213 -6.613 12.996 1.00 95.38 108 ILE A C 1
ATOM 836 O O . ILE A 1 108 ? -4.743 -6.950 14.051 1.00 95.38 108 ILE A O 1
ATOM 840 N N . ARG A 1 109 ? -4.190 -7.409 11.920 1.00 92.25 109 ARG A N 1
ATOM 841 C CA . ARG A 1 109 ? -4.786 -8.757 11.887 1.00 92.25 109 ARG A CA 1
ATOM 842 C C . ARG A 1 109 ? -4.018 -9.745 12.773 1.00 92.25 109 ARG A C 1
ATOM 844 O O . ARG A 1 109 ? -4.632 -10.572 13.439 1.00 92.25 109 ARG A O 1
ATOM 851 N N . GLU A 1 110 ? -2.692 -9.643 12.790 1.00 96.06 110 GLU A N 1
ATOM 852 C CA . GLU A 1 110 ? -1.805 -10.613 13.444 1.00 96.06 110 GLU A CA 1
ATOM 853 C C . GLU A 1 110 ? -1.495 -10.295 14.915 1.00 96.06 110 GLU A C 1
ATOM 855 O O . GLU A 1 110 ? -1.048 -11.174 15.652 1.00 96.06 110 GLU A O 1
ATOM 860 N N . ASN A 1 111 ? -1.711 -9.054 15.365 1.00 96.94 111 ASN A N 1
ATOM 861 C CA . ASN A 1 111 ? -1.303 -8.609 16.699 1.00 96.94 111 ASN A CA 1
ATOM 862 C C . ASN A 1 111 ? -2.478 -8.067 17.514 1.00 96.94 111 ASN A C 1
ATOM 864 O O . ASN A 1 111 ? -3.323 -7.327 17.020 1.00 96.94 111 ASN A O 1
ATOM 868 N N . THR A 1 112 ? -2.467 -8.337 18.821 1.00 95.12 112 THR A N 1
ATOM 869 C CA . THR A 1 112 ? -3.452 -7.781 19.764 1.00 95.12 112 THR A CA 1
ATOM 870 C C . THR A 1 112 ? -3.342 -6.256 19.908 1.00 95.12 112 THR A C 1
ATOM 872 O O . THR A 1 112 ? -4.337 -5.587 20.185 1.00 95.12 112 THR A O 1
ATOM 875 N N . LEU A 1 113 ? -2.136 -5.693 19.756 1.00 96.19 113 LEU A N 1
ATOM 876 C CA . LEU A 1 113 ? -1.858 -4.262 19.888 1.00 96.19 113 LEU A CA 1
ATOM 877 C C . LEU A 1 113 ? -0.902 -3.798 18.786 1.00 96.19 113 LEU A C 1
ATOM 879 O O . LEU A 1 113 ? 0.212 -4.304 18.679 1.00 96.19 113 LEU A O 1
ATOM 883 N N . THR A 1 114 ? -1.312 -2.770 18.040 1.00 96.81 114 THR A N 1
ATOM 884 C CA . THR A 1 114 ? -0.553 -2.251 16.894 1.00 96.81 114 THR A CA 1
ATOM 885 C C . THR A 1 114 ? -0.425 -0.734 16.975 1.00 96.81 114 THR A C 1
ATOM 887 O O . THR A 1 114 ? -1.420 -0.010 17.034 1.00 96.81 114 THR A O 1
ATOM 890 N N . PHE A 1 115 ? 0.810 -0.231 16.935 1.00 95.44 115 PHE A N 1
ATOM 891 C CA . PHE A 1 115 ? 1.097 1.203 16.922 1.00 95.44 115 PHE A CA 1
ATOM 892 C C . PHE A 1 115 ? 1.276 1.701 15.485 1.00 95.44 115 PHE A C 1
ATOM 894 O O . PHE A 1 115 ? 2.252 1.380 14.815 1.00 95.44 115 PHE A O 1
ATOM 901 N N . GLY A 1 116 ? 0.339 2.520 15.008 1.00 93.56 116 GLY A N 1
ATOM 902 C CA . GLY A 1 116 ? 0.464 3.201 13.720 1.00 93.56 116 GLY A CA 1
ATOM 903 C C . GLY A 1 116 ? 1.186 4.539 13.869 1.00 93.56 116 GLY A C 1
ATOM 904 O O . GLY A 1 116 ? 0.554 5.532 14.230 1.00 93.56 116 GLY A O 1
ATOM 905 N N . ILE A 1 117 ? 2.475 4.598 13.531 1.00 92.69 117 ILE A N 1
ATOM 906 C CA . ILE A 1 117 ? 3.278 5.833 13.553 1.00 92.69 117 ILE A CA 1
ATOM 907 C C . ILE A 1 117 ? 3.544 6.301 12.119 1.00 92.69 117 ILE A C 1
ATOM 909 O O . ILE A 1 117 ? 3.842 5.502 11.238 1.00 92.69 117 ILE A O 1
ATOM 913 N N . GLY A 1 118 ? 3.414 7.603 11.862 1.00 89.00 118 GLY A N 1
ATOM 914 C CA . GLY A 1 118 ? 3.776 8.187 10.571 1.00 89.00 118 GLY A CA 1
ATOM 915 C C . GLY A 1 118 ? 3.106 9.535 10.295 1.00 89.00 118 GLY A C 1
ATOM 916 O O . GLY A 1 118 ? 2.230 9.947 11.061 1.00 89.00 118 GLY A O 1
ATOM 917 N N . PRO A 1 119 ? 3.457 10.200 9.182 1.00 90.12 119 PRO A N 1
ATOM 918 C CA . PRO A 1 119 ? 2.957 11.532 8.833 1.00 90.12 119 PRO A CA 1
ATOM 919 C C . PRO A 1 119 ? 1.430 11.622 8.743 1.00 90.12 119 PRO A C 1
ATOM 921 O O . PRO A 1 119 ? 0.734 10.615 8.572 1.00 90.12 119 PRO A O 1
ATOM 924 N N . ALA A 1 120 ? 0.883 12.833 8.847 1.00 85.25 120 ALA A N 1
ATOM 925 C CA . ALA A 1 120 ? -0.533 13.067 8.577 1.00 85.25 120 ALA A CA 1
ATOM 926 C C . ALA A 1 120 ? -0.895 12.629 7.141 1.00 85.25 120 ALA A C 1
ATOM 928 O O . ALA A 1 120 ? -0.071 12.694 6.236 1.00 85.25 120 ALA A O 1
ATOM 929 N N . GLY A 1 121 ? -2.120 12.135 6.941 1.00 84.00 121 GLY A N 1
ATOM 930 C CA . GLY A 1 121 ? -2.604 11.723 5.615 1.00 84.00 121 GLY A CA 1
ATOM 931 C C . GLY A 1 121 ? -2.193 10.320 5.144 1.00 84.00 121 GLY A C 1
ATOM 932 O O . GLY A 1 121 ? -2.733 9.850 4.152 1.00 84.00 121 GLY A O 1
ATOM 933 N N . THR A 1 122 ? -1.344 9.583 5.870 1.00 87.56 122 THR A N 1
ATOM 934 C CA . THR A 1 122 ? -0.898 8.233 5.444 1.00 87.56 122 THR A CA 1
ATOM 935 C C . THR A 1 122 ? -1.906 7.100 5.678 1.00 87.56 122 THR A C 1
ATOM 937 O O . THR A 1 122 ? -1.597 5.936 5.441 1.00 87.56 122 THR A O 1
ATOM 940 N N . GLY A 1 123 ? -3.119 7.412 6.143 1.00 89.75 123 GLY A N 1
ATOM 941 C CA . GLY A 1 123 ? -4.207 6.435 6.278 1.00 89.75 123 GLY A CA 1
ATOM 942 C C . GLY A 1 123 ? -4.246 5.642 7.589 1.00 89.75 123 GLY A C 1
ATOM 943 O O . GLY A 1 123 ? -5.181 4.876 7.774 1.00 89.75 123 GLY A O 1
ATOM 944 N N . LYS A 1 124 ? -3.321 5.863 8.535 1.00 94.12 124 LYS A N 1
ATOM 945 C CA . LYS A 1 124 ? -3.226 5.124 9.819 1.00 94.12 124 LYS A CA 1
ATOM 946 C C . LYS A 1 124 ? -4.570 4.991 10.549 1.00 94.12 124 LYS A C 1
ATOM 948 O O . LYS A 1 124 ? -5.068 3.896 10.762 1.00 94.12 124 LYS A O 1
ATOM 953 N N . THR A 1 125 ? -5.217 6.114 10.862 1.00 91.50 125 THR A N 1
ATOM 954 C CA . THR A 1 125 ? -6.521 6.106 11.547 1.00 91.50 125 THR A CA 1
ATOM 955 C C . THR A 1 125 ? -7.628 5.511 10.675 1.00 91.50 125 THR A C 1
ATOM 957 O O . THR A 1 125 ? -8.509 4.829 11.184 1.00 91.50 125 THR A O 1
ATOM 960 N N . TYR A 1 126 ? -7.590 5.753 9.363 1.00 91.12 126 TYR A N 1
ATOM 961 C CA . TYR A 1 126 ? -8.616 5.279 8.433 1.00 91.12 126 TYR A CA 1
ATOM 962 C C . TYR A 1 126 ? -8.598 3.751 8.295 1.00 91.12 126 TYR A C 1
ATOM 964 O O . TYR A 1 126 ? -9.639 3.120 8.447 1.00 91.12 126 TYR A O 1
ATOM 972 N N . LEU A 1 127 ? -7.421 3.157 8.089 1.00 93.56 127 LEU A N 1
ATOM 973 C CA . LEU A 1 127 ? -7.235 1.708 7.974 1.00 93.56 127 LEU A CA 1
ATOM 974 C C . LEU A 1 127 ? -7.518 0.991 9.300 1.00 93.56 127 LEU A C 1
ATOM 976 O O . LEU A 1 127 ? -8.202 -0.028 9.302 1.00 93.56 127 LEU A O 1
ATOM 980 N N . ALA A 1 128 ? -7.096 1.567 10.433 1.00 93.81 128 ALA A N 1
ATOM 981 C CA . ALA A 1 128 ? -7.441 1.041 11.755 1.00 93.81 128 ALA A CA 1
ATOM 982 C C . ALA A 1 128 ? -8.955 0.975 11.973 1.00 93.81 128 ALA A C 1
ATOM 984 O O . ALA A 1 128 ? -9.481 -0.009 12.487 1.00 93.81 128 ALA A O 1
ATOM 985 N N . MET A 1 129 ? -9.673 2.023 11.561 1.00 92.94 129 MET A N 1
ATOM 986 C CA . MET A 1 129 ? -11.127 2.027 11.660 1.00 92.94 129 MET A CA 1
ATOM 987 C C . MET A 1 129 ? -11.780 1.064 10.680 1.00 92.94 129 MET A C 1
ATOM 989 O O . MET A 1 129 ? -12.765 0.449 11.065 1.00 92.94 129 MET A O 1
ATOM 993 N N . ALA A 1 130 ? -11.244 0.887 9.470 1.00 92.69 130 ALA A N 1
ATOM 994 C CA . ALA A 1 130 ? -11.740 -0.134 8.551 1.00 92.69 130 ALA A CA 1
ATOM 995 C C . ALA A 1 130 ? -11.670 -1.526 9.196 1.00 92.69 130 ALA A C 1
ATOM 997 O O . ALA A 1 130 ? -12.680 -2.223 9.235 1.00 92.69 130 ALA A O 1
ATOM 998 N N . ALA A 1 131 ? -10.525 -1.881 9.789 1.00 92.88 131 ALA A N 1
ATOM 999 C CA . ALA A 1 131 ? -10.346 -3.149 10.497 1.00 92.88 131 ALA A CA 1
ATOM 1000 C C . ALA A 1 131 ? -11.288 -3.286 11.707 1.00 92.88 131 ALA A C 1
ATOM 1002 O O . ALA A 1 131 ? -11.902 -4.329 11.908 1.00 92.88 131 ALA A O 1
ATOM 1003 N N . ALA A 1 132 ? -11.462 -2.219 12.493 1.00 92.81 132 ALA A N 1
ATOM 1004 C CA . ALA A 1 132 ? -12.386 -2.230 13.628 1.00 92.81 132 ALA A CA 1
ATOM 1005 C C . ALA A 1 132 ? -13.854 -2.398 13.193 1.00 92.81 132 ALA A C 1
ATOM 1007 O O . ALA A 1 132 ? -14.627 -3.076 13.868 1.00 92.81 132 ALA A O 1
ATOM 1008 N N . VAL A 1 133 ? -14.240 -1.771 12.078 1.00 91.88 133 VAL A N 1
ATOM 1009 C CA . VAL A 1 133 ? -15.574 -1.890 11.476 1.00 91.88 133 VAL A CA 1
ATOM 1010 C C . VAL A 1 133 ? -15.819 -3.313 10.992 1.00 91.88 133 VAL A C 1
ATOM 1012 O O . VAL A 1 133 ? -16.869 -3.867 11.303 1.00 91.88 133 VAL A O 1
ATOM 1015 N N . ASP A 1 134 ? -14.862 -3.902 10.279 1.00 91.69 134 ASP A N 1
ATOM 1016 C CA . ASP A 1 134 ? -14.937 -5.291 9.830 1.00 91.69 134 ASP A CA 1
ATOM 1017 C C . ASP A 1 134 ? -15.120 -6.247 11.013 1.00 91.69 134 ASP A C 1
ATOM 1019 O O . ASP A 1 134 ? -16.098 -6.988 11.059 1.00 91.69 134 ASP A O 1
ATOM 1023 N N . ALA A 1 135 ? -14.289 -6.115 12.052 1.00 92.12 135 ALA A N 1
ATOM 1024 C CA . ALA A 1 135 ? -14.399 -6.913 13.273 1.00 92.12 135 ALA A CA 1
ATOM 1025 C C . ALA A 1 135 ? -15.754 -6.756 13.994 1.00 92.12 135 ALA A C 1
ATOM 1027 O O . ALA A 1 135 ? -16.225 -7.685 14.652 1.00 92.12 135 ALA A O 1
ATOM 1028 N N . LEU A 1 136 ? -16.382 -5.577 13.918 1.00 90.62 136 LEU A N 1
ATOM 1029 C CA . LEU A 1 136 ? -17.717 -5.353 14.479 1.00 90.62 136 LEU A CA 1
ATOM 1030 C C . LEU A 1 136 ? -18.797 -6.033 13.627 1.00 90.62 136 LEU A C 1
ATOM 1032 O O . LEU A 1 136 ? -19.718 -6.634 14.175 1.00 90.62 136 LEU A O 1
ATOM 1036 N N . VAL A 1 137 ? -18.696 -5.934 12.300 1.00 89.12 137 VAL A N 1
ATOM 1037 C CA . VAL A 1 137 ? -19.666 -6.509 11.354 1.00 89.12 137 VAL A CA 1
ATOM 1038 C C . VAL A 1 137 ? -19.589 -8.035 11.329 1.00 89.12 137 VAL A C 1
ATOM 1040 O O . VAL A 1 137 ? -20.628 -8.689 11.270 1.00 89.12 137 VAL A O 1
ATOM 1043 N N . SER A 1 138 ? -18.389 -8.607 11.421 1.00 91.00 138 SER A N 1
ATOM 1044 C CA . SER A 1 138 ? -18.165 -10.055 11.500 1.00 91.00 138 SER A CA 1
ATOM 1045 C C . SER A 1 138 ? -18.553 -10.658 12.857 1.00 91.00 138 SER A C 1
ATOM 1047 O O . SER A 1 138 ? -18.605 -11.878 13.001 1.00 91.00 138 SER A O 1
ATOM 1049 N N . GLY A 1 139 ? -18.819 -9.819 13.865 1.00 91.44 139 GLY A N 1
ATOM 1050 C CA . GLY A 1 139 ? -19.133 -10.242 15.229 1.00 91.44 139 GLY A 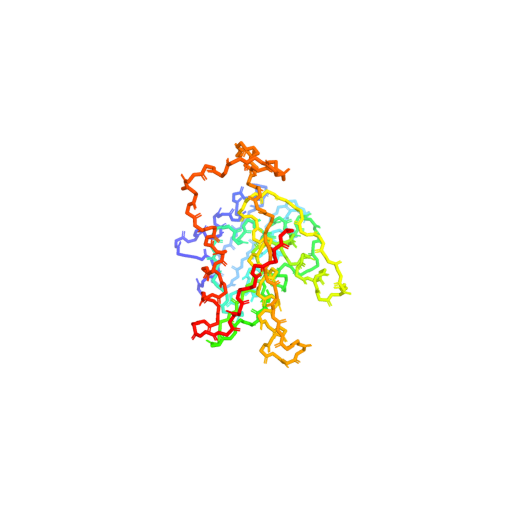CA 1
ATOM 1051 C C . GLY A 1 139 ? -17.912 -10.627 16.071 1.00 91.44 139 GLY A C 1
ATOM 1052 O O . GLY A 1 139 ? -18.084 -11.048 17.216 1.00 91.44 139 GLY A O 1
ATOM 1053 N N . SER A 1 140 ? -16.687 -10.449 15.561 1.00 93.31 140 SER A N 1
ATOM 1054 C CA . SER A 1 140 ? -15.451 -10.657 16.330 1.00 93.31 140 SER A CA 1
ATOM 1055 C C . SER A 1 140 ? -15.355 -9.729 17.547 1.00 93.31 140 SER A C 1
ATOM 1057 O O . SER A 1 140 ? -14.763 -10.096 18.562 1.00 93.31 140 SER A O 1
ATOM 1059 N N . VAL A 1 141 ? -15.965 -8.538 17.486 1.00 94.00 141 VAL 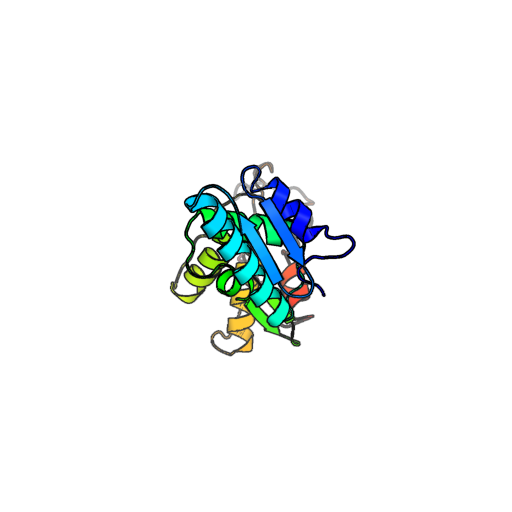A N 1
ATOM 1060 C CA . VAL A 1 141 ? -16.107 -7.626 18.630 1.00 94.00 141 VAL A CA 1
ATOM 1061 C C . VAL A 1 141 ? -17.544 -7.136 18.793 1.00 94.00 141 VAL A C 1
ATOM 1063 O O . VAL A 1 141 ? -18.299 -7.014 17.837 1.00 94.00 141 VAL A O 1
ATOM 1066 N N . ARG A 1 142 ? -17.925 -6.792 20.032 1.00 93.94 142 ARG A N 1
ATOM 1067 C CA . ARG A 1 142 ? -19.272 -6.275 20.356 1.00 93.94 142 ARG A CA 1
ATOM 1068 C C . ARG A 1 142 ? -19.393 -4.751 20.289 1.00 93.94 142 ARG A C 1
ATOM 1070 O O . ARG A 1 142 ? -20.502 -4.229 20.258 1.00 93.94 142 ARG A O 1
ATOM 1077 N N . ARG A 1 143 ? -18.273 -4.027 20.372 1.00 91.44 143 ARG A N 1
ATOM 1078 C CA . ARG A 1 143 ? -18.237 -2.557 20.386 1.00 91.44 143 ARG A CA 1
ATOM 1079 C C . ARG A 1 143 ? -16.875 -2.033 19.944 1.00 91.44 143 ARG A C 1
ATOM 1081 O O . ARG A 1 143 ? -15.859 -2.656 20.234 1.00 91.44 143 ARG A O 1
ATOM 1088 N N . ILE A 1 144 ? -16.871 -0.850 19.335 1.00 91.69 144 ILE A N 1
ATOM 1089 C CA . ILE A 1 144 ? -15.666 -0.080 19.005 1.00 91.69 144 ILE A CA 1
ATOM 1090 C C . ILE A 1 144 ? -15.581 1.102 19.974 1.00 91.69 144 ILE A C 1
ATOM 1092 O O . ILE A 1 144 ? -16.580 1.785 20.196 1.00 91.69 144 ILE A O 1
ATOM 1096 N N . ILE A 1 145 ? -14.399 1.354 20.537 1.00 91.31 145 ILE A N 1
ATOM 1097 C CA . ILE A 1 145 ? -14.130 2.527 21.378 1.00 91.31 145 ILE A CA 1
ATOM 1098 C C . ILE A 1 145 ? -13.121 3.405 20.643 1.00 91.31 145 ILE A C 1
ATOM 1100 O O . ILE A 1 145 ? -12.010 2.970 20.355 1.00 91.31 145 ILE A O 1
ATOM 1104 N N . LEU A 1 146 ? -13.510 4.644 20.346 1.00 89.88 146 LEU A N 1
ATOM 1105 C CA . LEU A 1 146 ? -12.631 5.647 19.750 1.00 89.88 146 LEU A CA 1
ATOM 1106 C C . LEU A 1 146 ? -12.351 6.724 20.789 1.00 89.88 146 LEU A C 1
ATOM 1108 O O . LEU A 1 146 ? -13.275 7.384 21.262 1.00 89.88 146 LEU A O 1
ATOM 1112 N N . THR A 1 147 ? -11.077 6.910 21.116 1.00 86.88 147 THR A N 1
ATOM 1113 C CA . THR A 1 147 ? -10.626 7.962 22.024 1.00 86.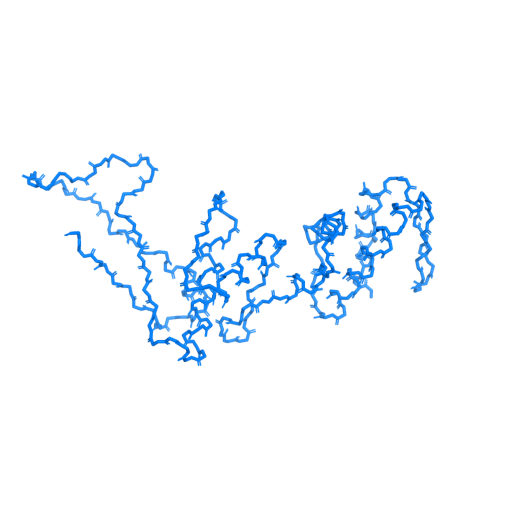88 147 THR A CA 1
ATOM 1114 C C . THR A 1 147 ? -9.608 8.854 21.331 1.00 86.88 147 THR A C 1
ATOM 1116 O O . THR A 1 147 ? -8.898 8.430 20.418 1.00 86.88 147 THR A O 1
ATOM 1119 N N . ARG A 1 148 ? -9.547 10.106 21.769 1.00 84.06 148 ARG A N 1
ATOM 1120 C CA . ARG A 1 148 ? -8.464 11.029 21.450 1.00 84.06 148 ARG A CA 1
ATOM 1121 C C . ARG A 1 148 ? -8.096 11.796 22.716 1.00 84.06 148 ARG A C 1
ATOM 1123 O O . ARG A 1 148 ? -9.003 12.109 23.491 1.00 84.06 148 ARG A O 1
ATOM 1130 N N . PRO A 1 149 ? -6.811 12.104 22.937 1.00 78.31 149 PRO A N 1
ATOM 1131 C CA . PRO A 1 149 ? -6.425 12.970 24.039 1.00 78.31 149 PRO A CA 1
ATOM 1132 C C . PRO A 1 149 ? -7.073 14.351 23.871 1.00 78.31 149 PRO A C 1
ATOM 1134 O O . PRO A 1 149 ? -7.274 14.821 22.751 1.00 78.31 149 PRO A O 1
ATOM 1137 N N . ALA A 1 150 ? -7.409 14.991 24.991 1.00 66.31 150 ALA A N 1
ATOM 1138 C CA . ALA A 1 150 ? -8.060 16.304 25.015 1.00 66.31 150 ALA A CA 1
ATOM 1139 C C . ALA A 1 150 ? -7.143 17.456 24.559 1.00 66.31 150 ALA A C 1
ATOM 1141 O O . ALA A 1 150 ? -7.609 18.577 24.393 1.00 66.31 150 ALA A O 1
ATOM 1142 N N . VAL A 1 151 ? -5.852 17.184 24.349 1.00 64.00 151 VAL A N 1
ATOM 1143 C CA . VAL A 1 151 ? -4.849 18.179 23.967 1.00 64.00 151 VAL A CA 1
ATOM 1144 C C . VAL A 1 151 ? -4.411 17.919 22.530 1.00 64.00 151 VAL A C 1
ATOM 1146 O O . VAL A 1 151 ? -3.896 16.848 22.207 1.00 64.00 151 VAL A O 1
ATOM 1149 N N . GLU A 1 152 ? -4.629 18.902 21.663 1.00 58.38 152 GLU A N 1
ATOM 1150 C CA . GLU A 1 152 ? -4.170 18.895 20.276 1.00 58.38 152 GLU A CA 1
ATOM 1151 C C . GLU A 1 152 ? -2.739 19.454 20.216 1.00 58.38 152 GLU A C 1
ATOM 1153 O O . GLU A 1 152 ? -2.406 20.413 20.918 1.00 58.38 152 GLU A O 1
ATOM 1158 N N . ALA A 1 153 ? -1.861 18.841 19.417 1.00 54.19 153 ALA A N 1
ATOM 1159 C CA . ALA A 1 153 ? -0.471 19.277 19.305 1.00 54.19 153 ALA A CA 1
ATOM 1160 C C . ALA A 1 153 ? -0.411 20.731 18.794 1.00 54.19 153 ALA A C 1
ATOM 1162 O O . ALA A 1 153 ? -0.779 21.002 17.655 1.00 54.19 153 ALA A O 1
ATOM 1163 N N . GLY A 1 154 ? 0.034 21.660 19.650 1.00 56.34 154 GLY A N 1
ATOM 1164 C CA . GLY A 1 154 ? 0.100 23.100 19.359 1.00 56.34 154 GLY A CA 1
ATOM 1165 C C . GLY A 1 154 ? -0.979 23.961 20.032 1.00 56.34 154 GLY A C 1
ATOM 1166 O O . GLY A 1 154 ? -0.907 25.185 19.944 1.00 56.34 154 GLY A O 1
ATOM 1167 N N . GLY A 1 155 ? -1.945 23.364 20.738 1.00 48.28 155 GLY A N 1
ATOM 1168 C CA . GLY A 1 155 ? -2.877 24.097 21.599 1.00 48.28 155 GLY A CA 1
ATOM 1169 C C . GLY A 1 155 ? -2.227 24.533 22.916 1.00 48.28 155 GLY A C 1
ATOM 1170 O O . GLY A 1 155 ? -1.358 23.841 23.452 1.00 48.28 155 GLY A O 1
ATOM 1171 N N . ARG A 1 156 ? -2.647 25.681 23.471 1.00 52.03 156 ARG A N 1
ATOM 1172 C CA . ARG A 1 156 ? -2.295 26.040 24.858 1.00 52.03 156 ARG A CA 1
ATOM 1173 C C . ARG A 1 156 ? -2.832 24.943 25.789 1.00 52.03 156 ARG A C 1
ATOM 1175 O O . ARG A 1 156 ? -3.955 24.498 25.556 1.00 52.03 156 ARG A O 1
ATOM 1182 N N . PRO A 1 157 ? -2.092 24.514 26.827 1.00 46.03 157 PRO A N 1
ATOM 1183 C CA . PRO A 1 157 ? -2.611 23.559 27.796 1.00 46.03 157 PRO A CA 1
ATOM 1184 C C . PRO A 1 157 ? -3.803 24.191 28.522 1.00 46.03 157 PRO A C 1
ATOM 1186 O O . PRO A 1 157 ? -3.651 25.003 29.432 1.00 46.03 157 PRO A O 1
ATOM 1189 N N . GLY A 1 158 ? -5.004 23.867 28.053 1.00 53.88 158 GLY A N 1
ATOM 1190 C CA . GLY A 1 158 ? -6.243 24.158 28.743 1.00 53.88 158 GLY A CA 1
ATOM 1191 C C . GLY A 1 158 ? -6.394 23.163 29.882 1.00 53.88 158 GLY A C 1
ATOM 1192 O O . GLY A 1 158 ? -6.434 21.963 29.639 1.00 53.88 158 GLY A O 1
ATOM 1193 N N . LEU A 1 159 ? -6.523 23.702 31.091 1.00 53.25 159 LEU A N 1
ATOM 1194 C CA . LEU A 1 159 ? -6.872 23.043 32.353 1.00 53.25 159 LEU A CA 1
ATOM 1195 C C . LEU A 1 159 ? -5.710 22.478 33.183 1.00 53.25 159 LEU A C 1
ATOM 1197 O O . LEU A 1 159 ? -5.243 21.355 33.026 1.00 53.25 159 LEU A O 1
ATOM 1201 N N . LEU A 1 160 ? -5.352 23.277 34.188 1.00 45.69 160 LEU A N 1
ATOM 1202 C CA . LEU A 1 160 ? -4.896 22.790 35.486 1.00 45.69 160 LEU A CA 1
ATOM 1203 C C . LEU A 1 160 ? -6.116 22.246 36.258 1.00 45.69 160 LEU A C 1
ATOM 1205 O O . LEU A 1 160 ? -7.148 22.929 36.284 1.00 45.69 160 LEU A O 1
ATOM 1209 N N . PRO A 1 161 ? -6.032 21.085 36.932 1.00 39.62 161 PRO A N 1
ATOM 1210 C CA . PRO A 1 161 ? -7.054 20.693 37.896 1.00 39.62 161 PRO A CA 1
ATOM 1211 C C . PRO A 1 161 ? -7.070 21.721 39.045 1.00 39.62 161 PRO A C 1
ATOM 1213 O O . PRO A 1 161 ? -6.110 21.815 39.805 1.00 39.62 161 PRO A O 1
ATOM 1216 N N . GLY A 1 162 ? -8.140 22.526 39.140 1.00 53.56 162 GLY A N 1
ATOM 1217 C CA . GLY A 1 162 ? -8.369 23.478 40.243 1.00 53.56 162 GLY A CA 1
ATOM 1218 C C . GLY A 1 162 ? -8.444 24.976 39.897 1.00 53.56 162 GLY A C 1
ATOM 1219 O O . GLY A 1 162 ? -8.592 25.781 40.812 1.00 53.56 162 GLY A O 1
ATOM 1220 N N . GLY A 1 163 ? -8.361 25.386 38.625 1.00 51.12 163 GLY A N 1
ATOM 1221 C CA . GLY A 1 163 ? -8.548 26.794 38.220 1.00 51.12 163 GLY A CA 1
ATOM 1222 C C . GLY A 1 163 ? -9.990 27.125 37.791 1.00 51.12 163 GLY A C 1
ATOM 1223 O O . GLY A 1 163 ? -10.680 26.235 37.291 1.00 51.12 163 GLY A O 1
ATOM 1224 N N . PRO A 1 164 ? -10.471 28.379 37.944 1.00 41.72 164 PRO A N 1
ATOM 1225 C CA . PRO A 1 164 ? -11.781 28.781 37.431 1.00 41.72 164 PRO A CA 1
ATOM 1226 C C . PRO A 1 164 ? -11.831 28.599 35.906 1.00 41.72 164 PRO A C 1
ATOM 1228 O O . PRO A 1 164 ? -10.936 29.039 35.184 1.00 41.72 164 PRO A O 1
ATOM 1231 N N . ALA A 1 165 ? -12.866 27.905 35.431 1.00 49.72 165 ALA A N 1
ATOM 1232 C CA . ALA A 1 165 ? -13.014 27.504 34.036 1.00 49.72 165 ALA A CA 1
ATOM 1233 C C . ALA A 1 165 ? -13.099 28.720 33.090 1.00 49.72 165 ALA A C 1
ATOM 1235 O O . ALA A 1 165 ? -13.969 29.572 33.294 1.00 49.72 165 ALA A O 1
ATOM 1236 N N . PRO A 1 166 ? -12.287 28.801 32.017 1.00 44.84 166 PRO A N 1
ATOM 1237 C CA . PRO A 1 166 ? -12.593 29.690 30.916 1.00 44.84 166 PRO A CA 1
ATOM 1238 C C . PRO A 1 166 ? -13.693 29.058 30.061 1.00 44.84 166 PRO A C 1
ATOM 1240 O O . PRO A 1 166 ? -13.674 27.879 29.709 1.00 44.84 166 PRO A O 1
ATOM 1243 N N . GLN A 1 167 ? -14.698 29.874 29.788 1.00 49.53 167 GLN A N 1
ATOM 1244 C CA . GLN A 1 167 ? -15.886 29.532 29.032 1.00 49.53 167 GLN A CA 1
ATOM 1245 C C . GLN A 1 167 ? -15.548 29.552 27.537 1.00 49.53 167 GLN A C 1
ATOM 1247 O O . GLN A 1 167 ? -15.120 30.581 27.021 1.00 49.53 167 GLN A O 1
ATOM 1252 N N . GLY A 1 168 ? -15.782 28.431 26.853 1.00 47.22 168 GLY A N 1
ATOM 1253 C CA . GLY A 1 168 ? -15.903 28.406 25.396 1.00 47.22 168 GLY A CA 1
ATOM 1254 C C . GLY A 1 168 ? -14.763 27.734 24.642 1.00 47.22 168 GLY A C 1
ATOM 1255 O O . GLY A 1 168 ? -14.156 28.377 23.797 1.00 47.22 168 GLY A O 1
ATOM 1256 N N . ASP A 1 169 ? -14.568 26.431 24.848 1.00 45.34 169 ASP A N 1
ATOM 1257 C CA . ASP A 1 169 ? -14.095 25.584 23.752 1.00 45.34 169 ASP A CA 1
ATOM 1258 C C . ASP A 1 169 ? -15.275 24.755 23.225 1.00 45.34 169 ASP A C 1
ATOM 1260 O O . ASP A 1 169 ? -16.012 24.150 24.017 1.00 45.34 169 ASP A O 1
ATOM 1264 N N . PRO A 1 170 ? -15.520 24.740 21.901 1.00 41.38 170 PRO A N 1
ATOM 1265 C CA . PRO A 1 170 ? -16.551 23.896 21.318 1.00 41.38 170 PRO A CA 1
ATOM 1266 C C . PRO A 1 170 ? -16.228 22.428 21.626 1.00 41.38 170 PRO A C 1
ATOM 1268 O O . PRO A 1 170 ? -15.054 22.048 21.616 1.00 41.38 170 PRO A O 1
ATOM 1271 N N . PRO A 1 171 ? -17.234 21.566 21.881 1.00 38.62 171 PRO A N 1
ATOM 1272 C CA . PRO A 1 171 ? -16.970 20.168 22.157 1.00 38.62 171 PRO A CA 1
ATOM 1273 C C . PRO A 1 171 ? -16.176 19.598 20.993 1.00 38.62 171 PRO A C 1
ATOM 1275 O O . PRO A 1 171 ? -16.572 19.708 19.829 1.00 38.62 171 PRO A O 1
ATOM 1278 N N . LEU A 1 172 ? -15.046 18.992 21.338 1.00 42.00 172 LEU A N 1
ATOM 1279 C CA . LEU A 1 172 ? -14.226 18.188 20.463 1.00 42.00 172 LEU A CA 1
ATOM 1280 C C . LEU A 1 172 ? -15.143 17.163 19.764 1.00 42.00 172 LEU A C 1
ATOM 1282 O O . LEU A 1 172 ? -15.290 16.030 20.219 1.00 42.00 172 LEU A O 1
ATOM 1286 N N . ARG A 1 173 ? -15.666 17.508 18.579 1.00 42.88 173 ARG A N 1
ATOM 1287 C CA . ARG A 1 173 ? -16.458 16.623 17.715 1.00 42.88 173 ARG A CA 1
ATOM 1288 C C . ARG A 1 173 ? -15.569 15.453 17.291 1.00 42.88 173 ARG A C 1
ATOM 1290 O O . ARG A 1 173 ? -14.580 15.716 16.601 1.00 42.88 173 ARG A O 1
ATOM 1297 N N . PRO A 1 174 ? -15.820 14.207 17.737 1.00 47.09 174 PRO A N 1
ATOM 1298 C CA . PRO A 1 174 ? -14.933 13.082 17.445 1.00 47.09 174 PRO A CA 1
ATOM 1299 C C . PRO A 1 174 ? -14.730 12.959 15.929 1.00 47.09 174 PRO A C 1
ATOM 1301 O O . PRO A 1 174 ? -15.565 13.489 15.181 1.00 47.09 174 PRO A O 1
ATOM 1304 N N . PRO A 1 175 ? -13.674 12.269 15.449 1.00 48.31 175 PRO A N 1
ATOM 1305 C CA . PRO A 1 175 ? -13.497 11.955 14.031 1.00 48.31 175 PRO A CA 1
ATOM 1306 C C . PRO A 1 175 ? -14.609 10.993 13.577 1.00 48.31 175 PRO A C 1
ATOM 1308 O O . PRO A 1 175 ? -14.421 9.811 13.327 1.00 48.31 175 PRO A O 1
ATOM 1311 N N . SER A 1 176 ? -15.824 11.520 13.517 1.00 51.75 176 SER A N 1
ATOM 1312 C CA . SER A 1 176 ? -17.090 10.845 13.267 1.00 51.75 176 SER A CA 1
ATOM 1313 C C . SER A 1 176 ? -17.306 10.619 11.778 1.00 51.75 176 SER A C 1
ATOM 1315 O O . SER A 1 176 ? -18.160 9.822 11.395 1.00 51.75 176 SER A O 1
ATOM 1317 N N . HIS A 1 177 ? -16.510 11.287 10.941 1.00 53.66 177 HIS A N 1
ATOM 1318 C CA . HIS A 1 177 ? -16.630 11.255 9.492 1.00 53.66 177 HIS A CA 1
ATOM 1319 C C . HIS A 1 177 ? -16.269 9.900 8.899 1.00 53.66 177 HIS A C 1
ATOM 1321 O O . HIS A 1 177 ? -17.013 9.392 8.067 1.00 53.66 177 HIS A O 1
ATOM 1327 N N . ALA A 1 178 ? -15.180 9.278 9.340 1.00 57.75 178 ALA A N 1
ATOM 1328 C CA . ALA A 1 178 ? -14.744 8.025 8.739 1.00 57.75 178 ALA A CA 1
ATOM 1329 C C . ALA A 1 178 ? -15.597 6.809 9.169 1.00 57.75 178 ALA A C 1
ATOM 1331 O O . ALA A 1 178 ? -16.032 6.087 8.272 1.00 57.75 178 ALA A O 1
ATOM 1332 N N . PRO A 1 179 ? -15.987 6.626 10.451 1.00 55.50 179 PRO A N 1
ATOM 1333 C CA . PRO A 1 179 ? -16.925 5.566 10.825 1.00 55.50 179 PRO A CA 1
ATOM 1334 C C . PRO A 1 179 ? -18.304 5.739 10.179 1.00 55.50 179 PRO A C 1
ATOM 1336 O O . PRO A 1 179 ? -18.862 4.771 9.668 1.00 55.50 179 PRO A O 1
ATOM 1339 N N . ARG A 1 180 ? -18.848 6.970 10.123 1.00 58.00 180 ARG A N 1
ATOM 1340 C CA . ARG A 1 180 ? -20.099 7.239 9.381 1.00 58.00 180 ARG A CA 1
ATOM 1341 C C . ARG A 1 180 ? -19.945 6.956 7.895 1.00 58.00 180 ARG A C 1
ATOM 1343 O O . ARG A 1 180 ? -20.867 6.428 7.283 1.00 58.00 180 ARG A O 1
ATOM 1350 N N . GLY A 1 181 ? -18.794 7.310 7.332 1.00 56.91 181 GLY A N 1
ATOM 1351 C CA . GLY A 1 181 ? -18.451 7.036 5.948 1.00 56.91 181 GLY A CA 1
ATOM 1352 C C . GLY A 1 181 ? -18.494 5.546 5.634 1.00 56.91 181 GLY A C 1
ATOM 1353 O O . GLY A 1 181 ? -18.946 5.206 4.549 1.00 56.91 181 GLY A O 1
ATOM 1354 N N . MET A 1 182 ? -18.115 4.678 6.579 1.00 67.94 182 MET A N 1
ATOM 1355 C CA . MET A 1 182 ? -18.046 3.217 6.432 1.00 67.94 182 MET A CA 1
ATOM 1356 C C . MET A 1 182 ? -19.363 2.497 6.780 1.00 67.94 182 MET A C 1
ATOM 1358 O O . MET A 1 182 ? -19.893 1.760 5.955 1.00 67.94 182 MET A O 1
ATOM 1362 N N . LEU A 1 183 ? -19.959 2.778 7.940 1.00 60.00 183 LEU A N 1
ATOM 1363 C CA . LEU A 1 183 ? -21.136 2.063 8.461 1.00 60.00 183 LEU A CA 1
ATOM 1364 C C . LEU A 1 183 ? -22.487 2.754 8.172 1.00 60.00 183 LEU A C 1
ATOM 1366 O O . LEU A 1 183 ? -23.542 2.120 8.245 1.00 60.00 183 LEU A O 1
ATOM 1370 N N . GLY A 1 184 ? -22.491 4.050 7.835 1.00 56.66 184 GLY A N 1
ATOM 1371 C CA . GLY A 1 184 ? -23.688 4.897 7.953 1.00 56.66 184 GLY A CA 1
ATOM 1372 C C . GLY A 1 184 ? -24.051 5.189 9.428 1.00 56.66 184 GLY A C 1
ATOM 1373 O O . GLY A 1 184 ? -23.378 4.708 10.340 1.00 56.66 184 GLY A O 1
ATOM 1374 N N . PRO A 1 185 ? -25.067 6.022 9.726 1.00 50.53 185 PRO A N 1
ATOM 1375 C CA . PRO A 1 185 ? -25.554 6.217 11.104 1.00 50.53 185 PRO A CA 1
ATOM 1376 C C . PRO A 1 185 ? -26.536 5.096 11.534 1.00 50.53 185 PRO A C 1
ATOM 1378 O O . PRO A 1 185 ? -27.290 4.659 10.664 1.00 50.53 185 PRO A O 1
ATOM 1381 N N . PRO A 1 186 ? -26.643 4.669 12.822 1.00 49.50 186 PRO A N 1
ATOM 1382 C CA . PRO A 1 186 ? -25.813 4.894 14.014 1.00 49.50 186 PRO A CA 1
ATOM 1383 C C . PRO A 1 186 ? -25.327 3.552 14.630 1.00 49.50 186 PRO A C 1
ATOM 1385 O O . PRO A 1 186 ? -25.960 3.015 15.531 1.00 49.50 186 PRO A O 1
ATOM 1388 N N . ALA A 1 187 ? -24.202 2.994 14.174 1.00 49.53 187 ALA A N 1
ATOM 1389 C CA . ALA A 1 187 ? -23.611 1.788 14.790 1.00 49.53 187 ALA A CA 1
ATOM 1390 C C . ALA A 1 187 ? -22.420 2.095 15.724 1.00 49.53 187 ALA A C 1
ATOM 1392 O O . ALA A 1 187 ? -21.787 1.188 16.257 1.00 49.53 187 ALA A O 1
ATOM 1393 N N . VAL A 1 188 ? -22.089 3.378 15.915 1.00 50.88 188 VAL A N 1
ATOM 1394 C CA . VAL A 1 188 ? -20.861 3.810 16.598 1.00 50.88 188 VAL A CA 1
ATOM 1395 C C . VAL A 1 188 ? -21.221 4.691 17.787 1.00 50.88 188 VAL A C 1
ATOM 1397 O O . VAL A 1 188 ? -21.702 5.811 17.614 1.00 50.88 188 VAL A O 1
ATOM 1400 N N . SER A 1 189 ? -20.988 4.176 18.994 1.00 45.25 189 SER A N 1
ATOM 1401 C CA . SER A 1 189 ? -21.109 4.941 20.234 1.00 45.25 189 SER A CA 1
ATOM 1402 C C . SER A 1 189 ? -19.788 5.653 20.508 1.00 45.25 189 SER A C 1
ATOM 1404 O O . SER A 1 189 ? -18.744 5.012 20.612 1.00 45.25 189 SER A O 1
ATOM 1406 N N . PHE A 1 190 ? -19.827 6.978 20.635 1.00 48.47 190 PHE A N 1
ATOM 1407 C CA . PHE A 1 190 ? -18.680 7.772 21.068 1.00 48.47 190 PHE A CA 1
ATOM 1408 C C . PHE A 1 190 ? -18.784 7.967 22.577 1.00 48.47 190 PHE A C 1
ATOM 1410 O O . PHE A 1 190 ? -19.713 8.615 23.051 1.00 48.47 190 PHE A O 1
ATOM 1417 N N . THR A 1 191 ? -17.853 7.398 23.337 1.00 42.84 191 THR A N 1
ATOM 1418 C CA . THR A 1 191 ? -17.784 7.617 24.785 1.00 42.84 191 THR A CA 1
ATOM 1419 C C . THR A 1 191 ? -16.598 8.524 25.078 1.00 42.84 191 THR A C 1
ATOM 1421 O O . THR A 1 191 ? -15.457 8.160 24.807 1.00 42.84 191 THR A O 1
ATOM 1424 N N . HIS A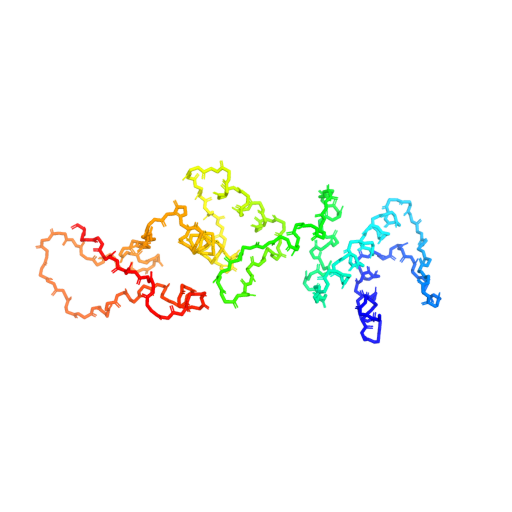 1 192 ? -16.868 9.711 25.622 1.00 40.09 192 HIS A N 1
ATOM 1425 C CA . HIS A 1 192 ? -15.836 10.518 26.263 1.00 40.09 192 HIS A CA 1
ATOM 1426 C C . HIS A 1 192 ? -15.467 9.839 27.583 1.00 40.09 192 HIS A C 1
ATOM 1428 O O . HIS A 1 192 ? -16.330 9.653 28.439 1.00 40.09 192 HIS A O 1
ATOM 1434 N N . LEU A 1 193 ? -14.205 9.442 27.738 1.00 31.86 193 LEU A N 1
ATOM 1435 C CA . LEU A 1 193 ? -13.663 9.144 29.060 1.00 31.86 193 LEU A CA 1
ATOM 1436 C C . LEU A 1 193 ? -13.467 10.489 29.775 1.00 31.86 193 LEU A C 1
ATOM 1438 O O . LEU A 1 193 ? -12.763 11.340 29.221 1.00 31.86 193 LEU A O 1
ATOM 1442 N N . PRO A 1 194 ? -14.107 10.728 30.934 1.00 28.50 194 PRO A N 1
ATOM 1443 C CA . PRO A 1 194 ? -13.721 11.850 31.775 1.00 28.50 194 PRO A CA 1
ATOM 1444 C C . PRO A 1 194 ? -12.273 11.628 32.229 1.00 28.50 194 PRO A C 1
ATOM 1446 O O . PRO A 1 194 ? -11.881 10.490 32.505 1.00 28.50 194 PRO A O 1
ATOM 1449 N N . ALA A 1 195 ? -11.487 12.704 32.207 1.00 37.38 195 ALA A N 1
ATOM 1450 C CA . ALA A 1 195 ? -10.145 12.730 32.778 1.00 37.38 195 ALA A CA 1
ATOM 1451 C C . ALA A 1 195 ? -10.200 12.561 34.302 1.00 37.38 195 ALA A C 1
ATOM 1453 O O . ALA A 1 195 ? -11.202 13.024 34.899 1.00 37.38 195 ALA A O 1
#

pLDDT: mean 80.86, std 18.63, range [28.5, 96.94]

Foldseek 3Di:
DQLCHDVSVLVVLLCVVLVQWDWDDDDPDIDIDGPPVSSVLSVQLSVLSVLCVVVVHHDDSLLSVQSSVCSVVVPPHSNCQQVDFFQLDPRDTHGDSHNVLSVQLVCVVPDPDGDDDDDPPNCNVLSNLSVVSSCCVVVVDVADEDDDDPDDVPDDPQDDPPDDHDDDDDPPPGPVPRNCVRPNPDPHDYDDDDD

Secondary structure (DSSP, 8-state):
-TTT-GGGHHHHHHHHH-TT-EEEEETTEEEEESSHHHHHHHHHHHHHHHHHHHTTPPP-HHHHHHHHHHHHTT-S-HHHHHH-EEE-STT-EEE-SSHHHHHHHHHHHH-SS------TTSSHHHHHHHHHHHHHHTTS-S-------S--TTS-----TTSPPPS-------S-HHHHHHH-TTS----PPP-

Sequence (195 aa):
MDLIGESDRHLRLVESLFPEVRFVARGDEIAISGPELDAERARKVMEEMLLLVQEGQSLDEGRIVEVVKMVTDEVPSPAGVLSDGIPVGRGRMVRAKTHGQHRYMEAIRENTLTFGIGPAGTGKTYLAMAAAVDALVSGSVRRIILTRPAVEAGGRPGLLPGGPAPQGDPPLRPPSHAPRGMLGPPAVSFTHLPA